Protein AF-A0A954KVS9-F1 (afdb_monomer)

Secondary structure (DSSP, 8-state):
----------------------------GGG---PPPHHHHHHH-SEEEEEEEEEEE---TT---EEEEEEEEEEEESSS---TT-EEEESS-----TT-EEEEEE--TT-TT--EEEEEPPHHHHHHHHHSPPTTS-HHHHHHHHGGGTT-SSHHHHHHHHHHHHHS-HHHHHHTGGG--HHHHHHHHH-TTS-GGGHHHHHHHHHHH--HHHHHHHHHHHTS--SS--TTHHHHHHHHHHHHHHHHHHHHHHHHHH-TT--

Structure (mmCIF, N/CA/C/O backbone):
data_AF-A0A954KVS9-F1
#
_entry.id   AF-A0A954KVS9-F1
#
loop_
_atom_site.group_PDB
_atom_site.id
_atom_site.type_symbol
_atom_site.label_atom_id
_atom_site.label_alt_id
_atom_site.label_comp_id
_atom_site.label_asym_id
_atom_site.label_entity_id
_atom_site.label_seq_id
_atom_site.pdbx_PDB_ins_code
_atom_site.Cartn_x
_atom_site.Cartn_y
_atom_site.Cartn_z
_atom_site.occupancy
_atom_site.B_iso_or_equiv
_atom_site.auth_seq_id
_atom_site.auth_comp_id
_atom_site.auth_asym_id
_atom_site.auth_atom_id
_atom_site.pdbx_PDB_model_num
ATOM 1 N N . MET A 1 1 ? 77.951 -43.400 40.568 1.00 37.03 1 MET A N 1
ATOM 2 C CA . MET A 1 1 ? 78.405 -43.224 39.176 1.00 37.03 1 MET A CA 1
ATOM 3 C C . MET A 1 1 ? 77.712 -41.992 38.658 1.00 37.03 1 MET A C 1
ATOM 5 O O . MET A 1 1 ? 76.489 -41.940 38.678 1.00 37.03 1 MET A O 1
ATOM 9 N N . ASP A 1 2 ? 78.524 -40.980 38.405 1.00 38.53 2 ASP A N 1
ATOM 10 C CA . ASP A 1 2 ? 78.161 -39.576 38.330 1.00 38.53 2 ASP A CA 1
ATOM 11 C C . ASP A 1 2 ? 77.320 -39.180 37.111 1.00 38.53 2 ASP A C 1
ATOM 13 O O . ASP A 1 2 ? 77.322 -39.842 36.076 1.00 38.53 2 ASP A O 1
ATOM 17 N N . TRP A 1 3 ? 76.791 -37.960 37.247 1.00 35.31 3 TRP A N 1
ATOM 18 C CA . TRP A 1 3 ? 76.911 -36.886 36.256 1.00 35.31 3 TRP A CA 1
ATOM 19 C C . TRP A 1 3 ? 75.754 -36.681 35.252 1.00 35.31 3 TRP A C 1
ATOM 21 O O . TRP A 1 3 ? 75.541 -37.424 34.302 1.00 35.31 3 TRP A O 1
ATOM 31 N N . PHE A 1 4 ? 75.024 -35.588 35.521 1.00 47.88 4 PHE A N 1
ATOM 32 C CA . PHE A 1 4 ? 74.504 -34.558 34.612 1.00 47.88 4 PHE A CA 1
ATOM 33 C C . PHE A 1 4 ? 74.105 -34.951 33.182 1.00 47.88 4 PHE A C 1
ATOM 35 O O . PHE A 1 4 ? 74.948 -35.283 32.359 1.00 47.88 4 PHE A O 1
ATOM 42 N N . THR A 1 5 ? 72.862 -34.626 32.802 1.00 42.38 5 THR A N 1
ATOM 43 C CA . THR A 1 5 ? 72.608 -33.533 31.838 1.00 42.38 5 THR A CA 1
ATOM 44 C C . THR A 1 5 ? 71.108 -33.214 31.666 1.00 42.38 5 THR A C 1
ATOM 46 O O . THR A 1 5 ? 70.322 -34.040 31.229 1.00 42.38 5 THR A O 1
ATOM 49 N N . LYS A 1 6 ? 70.776 -31.945 31.953 1.00 40.44 6 LYS A N 1
ATOM 50 C CA . LYS A 1 6 ? 69.894 -31.043 31.180 1.00 40.44 6 LYS A CA 1
ATOM 51 C C . LYS A 1 6 ? 68.380 -31.339 31.076 1.00 40.44 6 LYS A C 1
ATOM 53 O O . LYS A 1 6 ? 67.920 -32.052 30.197 1.00 40.44 6 LYS A O 1
ATOM 58 N N . LEU A 1 7 ? 67.604 -30.588 31.867 1.00 45.84 7 LEU A N 1
ATOM 59 C CA . LEU A 1 7 ? 66.426 -29.839 31.374 1.00 45.84 7 LEU A CA 1
ATOM 60 C C . LEU A 1 7 ? 66.908 -28.742 30.379 1.00 45.84 7 LEU A C 1
ATOM 62 O O . LEU A 1 7 ? 68.081 -28.371 30.508 1.00 45.84 7 LEU A O 1
ATOM 66 N N . PRO A 1 8 ? 66.093 -28.144 29.470 1.00 50.03 8 PRO A N 1
ATOM 67 C CA . PRO A 1 8 ? 64.685 -27.779 29.707 1.00 50.03 8 PRO A CA 1
ATOM 68 C C . PRO A 1 8 ? 63.740 -27.749 28.465 1.00 50.03 8 PRO A C 1
ATOM 70 O O . PRO A 1 8 ? 64.152 -27.939 27.330 1.00 50.03 8 PRO A O 1
ATOM 73 N N . PHE A 1 9 ? 62.476 -27.389 28.726 1.00 43.16 9 PHE A N 1
ATOM 74 C CA . PHE A 1 9 ? 61.614 -26.541 27.880 1.00 43.16 9 PHE A CA 1
ATOM 75 C C . PHE A 1 9 ? 61.228 -27.020 26.466 1.00 43.16 9 PHE A C 1
ATOM 77 O O . PHE A 1 9 ? 61.945 -26.774 25.503 1.00 43.16 9 PHE A O 1
ATOM 84 N N . ALA A 1 10 ? 60.001 -27.529 26.316 1.00 36.12 10 ALA A N 1
ATOM 85 C CA . ALA A 1 10 ? 59.146 -27.238 25.159 1.00 36.12 10 ALA A CA 1
ATOM 86 C C . ALA A 1 10 ? 57.713 -27.738 25.404 1.00 36.12 10 ALA A C 1
ATOM 88 O O . ALA A 1 10 ? 57.544 -28.901 25.743 1.00 36.12 10 ALA A O 1
ATOM 89 N N . LEU A 1 11 ? 56.736 -26.842 25.186 1.00 41.28 11 LEU A N 1
ATOM 90 C CA . LEU A 1 11 ? 55.411 -27.077 24.580 1.00 41.28 11 LEU A CA 1
ATOM 91 C C . LEU A 1 11 ? 54.560 -28.245 25.138 1.00 41.28 11 LEU A C 1
ATOM 93 O O . LEU A 1 11 ? 54.941 -29.400 25.087 1.00 41.28 11 LEU A O 1
ATOM 97 N N . VAL A 1 12 ? 53.326 -28.050 25.604 1.00 45.41 12 VAL A N 1
ATOM 98 C CA . VAL A 1 12 ? 52.189 -27.530 24.831 1.00 45.41 12 VAL A CA 1
ATOM 99 C C . VAL A 1 12 ? 51.121 -27.028 25.815 1.00 45.41 12 VAL A C 1
ATOM 101 O O . VAL A 1 12 ? 50.526 -27.811 26.553 1.00 45.41 12 VAL A O 1
ATOM 104 N N . CYS A 1 13 ? 50.840 -25.723 25.797 1.00 37.75 13 CYS A N 1
ATOM 105 C CA . CYS A 1 13 ? 49.576 -25.176 26.286 1.00 37.75 13 CYS A CA 1
ATOM 106 C C . CYS A 1 13 ? 48.479 -25.558 25.284 1.00 37.75 13 CYS A C 1
ATOM 108 O O . CYS A 1 13 ? 48.366 -24.941 24.226 1.00 37.75 13 CYS A O 1
ATOM 110 N N . GLY A 1 14 ? 47.689 -26.584 25.599 1.00 41.62 14 GLY A N 1
ATOM 111 C CA . GLY A 1 14 ? 46.464 -26.908 24.8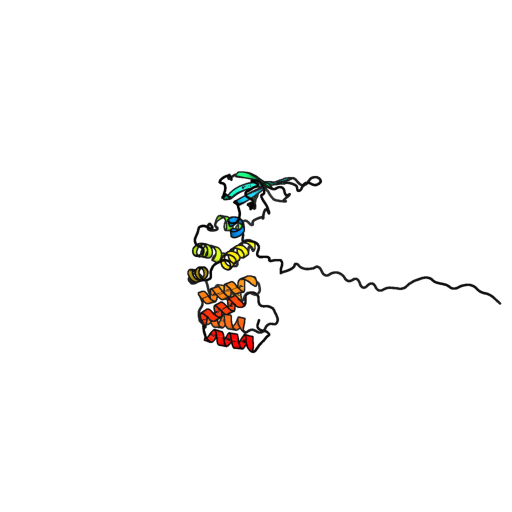70 1.00 41.62 14 GLY A CA 1
ATOM 112 C C . GLY A 1 14 ? 45.373 -25.898 25.215 1.00 41.62 14 GLY A C 1
ATOM 113 O O . GLY A 1 14 ? 44.576 -26.129 26.119 1.00 41.62 14 GLY A O 1
ATOM 114 N N . VAL A 1 15 ? 45.374 -24.755 24.529 1.00 47.03 15 VAL A N 1
ATOM 115 C CA . VAL A 1 15 ? 44.283 -23.777 24.582 1.00 47.03 15 VAL A CA 1
ATOM 116 C C . VAL A 1 15 ? 43.089 -24.365 23.828 1.00 47.03 15 VAL A C 1
ATOM 118 O O . VAL A 1 15 ? 43.111 -24.489 22.605 1.00 47.03 15 VAL A O 1
ATOM 121 N N . LEU A 1 16 ? 42.051 -24.734 24.580 1.00 43.75 16 LEU A N 1
ATOM 122 C CA . LEU A 1 16 ? 40.692 -24.960 24.093 1.00 43.75 16 LEU A CA 1
ATOM 123 C C . LEU A 1 16 ? 40.149 -23.639 23.522 1.00 43.75 16 LEU A C 1
ATOM 125 O O . LEU A 1 16 ? 39.575 -22.821 24.237 1.00 43.75 16 LEU A O 1
ATOM 129 N N . LEU A 1 17 ? 40.359 -23.421 22.225 1.00 42.16 17 LEU A N 1
ATOM 130 C CA . LEU A 1 17 ? 39.630 -22.428 21.441 1.00 42.16 17 LEU A CA 1
ATOM 131 C C . LEU A 1 17 ? 38.243 -23.000 21.143 1.00 42.16 17 LEU A C 1
ATOM 133 O O . LEU A 1 17 ? 38.054 -23.743 20.183 1.00 42.16 17 LEU A O 1
ATOM 137 N N . ALA A 1 18 ? 37.285 -22.681 22.013 1.00 46.56 18 ALA A N 1
ATOM 138 C CA . ALA A 1 18 ? 35.871 -22.822 21.716 1.00 46.56 18 ALA A CA 1
ATOM 139 C C . ALA A 1 18 ? 35.541 -21.910 20.526 1.00 46.56 18 ALA A C 1
ATOM 141 O O . ALA A 1 18 ? 35.616 -20.684 20.613 1.00 46.56 18 ALA A O 1
ATOM 142 N N . SER A 1 19 ? 35.238 -22.533 19.395 1.00 42.12 19 SER A N 1
ATOM 143 C CA . SER A 1 19 ? 34.741 -21.910 18.179 1.00 42.12 19 SER A CA 1
ATOM 144 C C . SER A 1 19 ? 33.380 -21.266 18.450 1.00 42.12 19 SER A C 1
ATOM 146 O O . SER A 1 19 ? 32.354 -21.939 18.474 1.00 42.12 19 SER A O 1
ATOM 148 N N . LEU A 1 20 ? 33.379 -19.947 18.642 1.00 42.59 20 LEU A N 1
ATOM 149 C CA . LEU A 1 20 ? 32.197 -19.108 18.468 1.00 42.59 20 LEU A CA 1
ATOM 150 C C . LEU A 1 20 ? 31.872 -19.091 16.973 1.00 42.59 20 LEU A C 1
ATOM 152 O O . LEU A 1 20 ? 32.505 -18.380 16.194 1.00 42.59 20 LEU A O 1
ATOM 156 N N . VAL A 1 21 ? 30.934 -19.943 16.570 1.00 49.66 21 VAL A N 1
ATOM 157 C CA . VAL A 1 21 ? 30.279 -19.857 15.267 1.00 49.66 21 VAL A CA 1
ATOM 158 C C . VAL A 1 21 ? 29.367 -18.631 15.332 1.00 49.66 21 VAL A C 1
ATOM 160 O O . VAL A 1 21 ? 28.494 -18.606 16.199 1.00 49.66 21 VAL A O 1
ATOM 163 N N . PRO A 1 22 ? 29.557 -17.595 14.499 1.00 48.19 22 PRO A N 1
ATOM 164 C CA . PRO A 1 22 ? 28.561 -16.545 14.391 1.00 48.19 22 PRO A CA 1
ATOM 165 C C . PRO A 1 22 ? 27.312 -17.155 13.750 1.00 48.19 22 PRO A C 1
ATOM 167 O O . PRO A 1 22 ? 27.345 -17.599 12.601 1.00 48.19 22 PRO A O 1
ATOM 170 N N . GLU A 1 23 ? 26.235 -17.220 14.529 1.00 50.41 23 GLU A N 1
ATOM 171 C CA . GLU A 1 23 ? 24.884 -17.420 14.018 1.00 50.41 23 GLU A CA 1
ATOM 172 C C . GLU A 1 23 ? 24.623 -16.388 12.923 1.00 50.41 23 GLU A C 1
ATOM 174 O O . GLU A 1 23 ? 24.946 -15.203 13.052 1.00 50.41 23 GLU A O 1
ATOM 179 N N . SER A 1 24 ? 24.110 -16.881 11.803 1.00 48.31 24 SER A N 1
ATOM 180 C CA . SER A 1 24 ? 23.654 -16.072 10.689 1.00 48.31 24 SER A CA 1
ATOM 181 C C . SER A 1 24 ? 22.684 -15.021 11.220 1.00 48.31 24 SER A C 1
ATOM 183 O O . SER A 1 24 ? 21.669 -15.358 11.820 1.00 48.31 24 SER A O 1
ATOM 185 N N . ALA A 1 25 ? 23.023 -13.749 11.025 1.00 45.88 25 ALA A N 1
ATOM 186 C CA . ALA A 1 25 ? 22.085 -12.659 11.205 1.00 45.88 25 ALA A CA 1
ATOM 187 C C . ALA A 1 25 ? 20.995 -12.812 10.136 1.00 45.88 25 ALA A C 1
ATOM 189 O O . ALA A 1 25 ? 21.170 -12.377 8.996 1.00 45.88 25 ALA A O 1
ATOM 190 N N . ASP A 1 26 ? 19.906 -13.485 10.502 1.00 48.50 26 ASP A N 1
ATOM 191 C CA . ASP A 1 26 ? 18.631 -13.341 9.819 1.00 48.50 26 ASP A CA 1
ATOM 192 C C . ASP A 1 26 ? 18.249 -11.854 9.825 1.00 48.50 26 ASP A C 1
ATOM 194 O O . ASP A 1 26 ? 18.518 -11.115 10.777 1.00 48.50 26 ASP A O 1
ATOM 198 N N . GLY A 1 27 ? 17.743 -11.404 8.679 1.00 47.94 27 GLY A N 1
ATOM 199 C CA . GLY A 1 27 ? 17.636 -10.003 8.295 1.00 47.94 27 GLY A CA 1
ATOM 200 C C . GLY A 1 27 ? 16.991 -9.102 9.346 1.00 47.94 27 GLY A C 1
ATOM 201 O O . GLY A 1 27 ? 16.050 -9.466 10.040 1.00 47.94 27 GLY A O 1
ATOM 202 N N . CYS A 1 28 ? 17.498 -7.875 9.419 1.00 48.56 28 CYS A N 1
ATOM 203 C CA . CYS A 1 28 ? 16.927 -6.804 10.219 1.00 48.56 28 CYS A CA 1
ATOM 204 C C . CYS A 1 28 ? 15.463 -6.556 9.800 1.00 48.56 28 CYS A C 1
ATOM 206 O O . CYS A 1 28 ? 15.214 -5.919 8.776 1.00 48.56 28 CYS A O 1
ATOM 208 N N . GLU A 1 29 ? 14.498 -7.004 10.608 1.00 51.16 29 GLU A N 1
ATOM 209 C CA . GLU A 1 29 ? 13.058 -6.716 10.444 1.00 51.16 29 GLU A CA 1
ATOM 210 C C . GLU A 1 29 ? 12.745 -5.205 10.483 1.00 51.16 29 GLU A C 1
ATOM 212 O O . GLU A 1 29 ? 11.677 -4.764 10.067 1.00 51.16 29 GLU A O 1
ATOM 217 N N . PHE A 1 30 ? 13.705 -4.380 10.915 1.00 44.56 30 PHE A N 1
ATOM 218 C CA . PHE A 1 30 ? 13.617 -2.919 10.929 1.00 44.56 30 PHE A CA 1
ATOM 219 C C . PHE A 1 30 ? 14.095 -2.229 9.641 1.00 44.56 30 PHE A C 1
ATOM 221 O O . PHE A 1 30 ? 13.997 -1.007 9.536 1.00 44.56 30 PHE A O 1
ATOM 228 N N . CYS A 1 31 ? 14.578 -2.970 8.637 1.00 46.28 31 CYS A N 1
ATOM 229 C CA . CYS A 1 31 ? 14.893 -2.407 7.317 1.00 46.28 31 CYS A CA 1
ATOM 230 C C . CYS A 1 31 ? 13.654 -2.178 6.431 1.00 46.28 31 CYS A C 1
ATOM 232 O O . CYS A 1 31 ? 13.799 -1.813 5.267 1.00 46.28 31 CYS A O 1
ATOM 234 N N . LEU A 1 32 ? 12.445 -2.287 6.987 1.00 46.78 32 LEU A N 1
ATOM 235 C CA . LEU A 1 32 ? 11.213 -1.736 6.420 1.00 46.78 32 LEU A CA 1
ATOM 236 C C . LEU A 1 32 ? 11.157 -0.212 6.637 1.00 46.78 32 LEU A C 1
ATOM 238 O O . LEU A 1 32 ? 10.191 0.326 7.179 1.00 46.78 32 LEU A O 1
ATOM 242 N N . VAL A 1 33 ? 12.202 0.513 6.214 1.00 41.31 33 VAL A N 1
ATOM 243 C CA . VAL A 1 33 ? 12.033 1.941 5.904 1.00 41.31 33 VAL A CA 1
ATOM 244 C C . VAL A 1 33 ? 10.828 2.005 4.969 1.00 41.31 33 VAL A C 1
ATOM 246 O O . VAL A 1 33 ? 10.821 1.204 4.031 1.00 41.31 33 VAL A O 1
ATOM 249 N N . PRO A 1 34 ? 9.822 2.878 5.194 1.00 43.66 34 PRO A N 1
ATOM 250 C CA . PRO A 1 34 ? 8.682 2.979 4.297 1.00 43.66 34 PRO A CA 1
ATOM 251 C C . PRO A 1 34 ? 9.213 3.247 2.894 1.00 43.66 34 PRO A C 1
ATOM 253 O O . PRO A 1 34 ? 9.608 4.365 2.561 1.00 43.66 34 PRO A O 1
ATOM 256 N N . THR A 1 35 ? 9.318 2.188 2.100 1.00 54.16 35 THR A N 1
ATOM 257 C CA . THR A 1 35 ? 9.691 2.299 0.706 1.00 54.16 35 THR A CA 1
ATOM 258 C C . THR A 1 35 ? 8.476 2.939 0.067 1.00 54.16 35 THR A C 1
ATOM 260 O O . THR A 1 35 ? 7.337 2.623 0.424 1.00 54.16 35 THR A O 1
ATOM 263 N N . LEU A 1 36 ? 8.703 3.932 -0.786 1.00 57.91 36 LEU A N 1
ATOM 264 C CA . LEU A 1 36 ? 7.605 4.591 -1.475 1.00 57.91 36 LEU A CA 1
ATOM 265 C C . LEU A 1 36 ? 6.755 3.506 -2.153 1.00 57.91 36 LEU A C 1
ATOM 267 O O . LEU A 1 36 ? 7.298 2.582 -2.760 1.00 57.91 36 LEU A O 1
ATOM 271 N N . THR A 1 37 ? 5.434 3.593 -2.022 1.00 68.00 37 THR A N 1
ATOM 272 C CA . THR A 1 37 ? 4.523 2.693 -2.739 1.00 68.00 37 THR A CA 1
ATOM 273 C C . THR A 1 37 ? 4.774 2.829 -4.245 1.00 68.00 37 THR A C 1
ATOM 275 O O . THR A 1 37 ? 5.272 3.871 -4.674 1.00 68.00 37 THR A O 1
ATOM 278 N N . PHE A 1 38 ? 4.453 1.832 -5.073 1.00 70.19 38 PHE A N 1
ATOM 279 C CA . PHE A 1 38 ? 4.548 1.981 -6.532 1.00 70.19 38 PHE A CA 1
ATOM 280 C C . PHE A 1 38 ? 3.878 3.258 -7.012 1.00 70.19 38 PHE A C 1
ATOM 282 O O . PHE A 1 38 ? 4.451 4.010 -7.795 1.00 70.19 38 PHE A O 1
ATOM 289 N N . THR A 1 39 ? 2.682 3.533 -6.503 1.00 68.44 39 THR A N 1
ATOM 290 C CA . THR A 1 39 ? 1.950 4.730 -6.884 1.00 68.44 39 THR A CA 1
ATOM 291 C C . THR A 1 39 ? 2.665 6.003 -6.431 1.00 68.44 39 THR A C 1
ATOM 293 O O . THR A 1 39 ? 2.649 6.999 -7.151 1.00 68.44 39 THR A O 1
ATOM 296 N N . GLU A 1 40 ? 3.334 5.993 -5.278 1.00 70.62 40 GLU A N 1
ATOM 297 C CA . GLU A 1 40 ? 4.120 7.132 -4.811 1.00 70.62 40 GLU A CA 1
ATOM 298 C C . GLU A 1 40 ? 5.411 7.308 -5.615 1.00 70.62 40 GLU A C 1
ATOM 300 O O . GLU A 1 40 ? 5.709 8.433 -6.003 1.00 70.62 40 GLU A O 1
ATOM 305 N N . GLN A 1 41 ? 6.135 6.228 -5.920 1.00 73.38 41 GLN A N 1
ATOM 306 C CA . GLN A 1 41 ? 7.322 6.293 -6.773 1.00 73.38 41 GLN A CA 1
ATOM 307 C C . GLN A 1 41 ? 6.943 6.845 -8.152 1.00 73.38 41 GLN A C 1
ATOM 309 O O . GLN A 1 41 ? 7.516 7.828 -8.610 1.00 73.38 41 GLN A O 1
ATOM 314 N N . VAL A 1 42 ? 5.881 6.308 -8.761 1.00 73.44 42 VAL A N 1
ATOM 315 C CA . VAL A 1 42 ? 5.331 6.810 -10.027 1.00 73.44 42 VAL A CA 1
ATOM 316 C C . VAL A 1 42 ? 4.929 8.284 -9.900 1.00 73.44 42 VAL A C 1
ATOM 318 O O . VAL A 1 42 ? 5.284 9.089 -10.754 1.00 73.44 42 VAL A O 1
ATOM 321 N N . LYS A 1 43 ? 4.243 8.687 -8.826 1.00 72.94 43 LYS A N 1
ATOM 322 C CA . LYS A 1 43 ? 3.783 10.072 -8.623 1.00 72.94 43 LYS A CA 1
ATOM 323 C C . LYS A 1 43 ? 4.918 11.076 -8.404 1.00 72.94 43 LYS A C 1
ATOM 325 O O . LYS A 1 43 ? 4.785 12.222 -8.831 1.00 72.94 43 LYS A O 1
ATOM 330 N N . GLN A 1 44 ? 5.963 10.697 -7.674 1.00 75.06 44 GLN A N 1
ATOM 331 C CA . GLN A 1 44 ? 7.109 11.568 -7.397 1.00 75.06 44 GLN A CA 1
ATOM 332 C C . GLN A 1 44 ? 8.070 11.652 -8.585 1.00 75.06 44 GLN A C 1
ATOM 334 O O . GLN A 1 44 ? 8.787 12.647 -8.714 1.00 75.06 44 GLN A O 1
ATOM 339 N N . SER A 1 45 ? 8.045 10.645 -9.457 1.00 77.12 45 SER A N 1
ATOM 340 C CA . SER A 1 45 ? 8.889 10.590 -10.640 1.00 77.12 45 SER A CA 1
ATOM 341 C C . SER A 1 45 ? 8.565 11.682 -11.657 1.00 77.12 45 SER A C 1
ATOM 343 O O . SER A 1 45 ? 7.447 12.198 -11.756 1.00 77.12 45 SER A O 1
ATOM 345 N N . LYS A 1 46 ? 9.571 12.028 -12.459 1.00 79.00 46 LYS A N 1
ATOM 346 C CA . LYS A 1 46 ? 9.393 12.839 -13.669 1.00 79.00 46 LYS A CA 1
ATOM 347 C C . LYS A 1 46 ? 8.980 11.985 -14.855 1.00 79.00 46 LYS A C 1
ATOM 349 O O . LYS A 1 46 ? 8.242 12.458 -15.719 1.00 79.00 46 LYS A O 1
ATOM 354 N N . ALA A 1 47 ? 9.433 10.740 -14.858 1.00 83.62 47 ALA A N 1
ATOM 355 C CA . ALA A 1 47 ? 9.069 9.738 -15.830 1.00 83.62 47 ALA A CA 1
ATOM 356 C C . ALA A 1 47 ? 8.938 8.375 -15.147 1.00 83.62 47 ALA A C 1
ATOM 358 O O . ALA A 1 47 ? 9.801 7.976 -14.367 1.00 83.62 47 ALA A O 1
ATOM 359 N N . ALA A 1 48 ? 7.880 7.645 -15.485 1.00 87.44 48 ALA A N 1
ATOM 360 C CA . ALA A 1 48 ? 7.701 6.259 -15.077 1.00 87.44 48 ALA A CA 1
ATOM 361 C C . ALA A 1 48 ? 7.059 5.469 -16.212 1.00 87.44 48 ALA A C 1
ATOM 363 O O . ALA A 1 48 ? 6.081 5.917 -16.819 1.00 87.44 48 ALA A O 1
ATOM 364 N N . VAL A 1 49 ? 7.595 4.283 -16.487 1.00 88.94 49 VAL A N 1
ATOM 365 C CA . VAL A 1 49 ? 7.125 3.416 -17.570 1.00 88.94 49 VAL A CA 1
ATOM 366 C C . VAL A 1 49 ? 7.070 1.963 -17.126 1.00 88.94 49 VAL A C 1
ATOM 368 O O . VAL A 1 49 ? 7.871 1.510 -16.308 1.00 88.94 49 VAL A O 1
ATOM 371 N N . ILE A 1 50 ? 6.151 1.212 -17.726 1.00 90.88 50 ILE A N 1
ATOM 372 C CA . ILE A 1 50 ? 6.241 -0.244 -17.772 1.00 90.88 50 ILE A CA 1
ATOM 373 C C . ILE A 1 50 ? 6.979 -0.592 -19.059 1.00 90.88 50 ILE A C 1
ATOM 375 O O . ILE A 1 50 ? 6.534 -0.247 -20.159 1.00 90.88 50 ILE A O 1
ATOM 379 N N . ALA A 1 51 ? 8.110 -1.272 -18.922 1.00 92.75 51 ALA A N 1
ATOM 380 C CA . ALA A 1 51 ? 8.949 -1.663 -20.040 1.00 92.75 51 ALA A CA 1
ATOM 381 C C . ALA A 1 51 ? 9.245 -3.163 -20.011 1.00 92.75 51 ALA A C 1
ATOM 383 O O . ALA A 1 51 ? 9.253 -3.802 -18.962 1.00 92.75 51 ALA A O 1
ATOM 384 N N . GLU A 1 52 ? 9.488 -3.734 -21.181 1.00 95.00 52 GLU A N 1
ATOM 385 C CA . GLU A 1 52 ? 9.851 -5.138 -21.324 1.00 95.00 52 GLU A CA 1
ATOM 386 C C . GLU A 1 52 ? 11.355 -5.293 -21.506 1.00 95.00 52 GLU A C 1
ATOM 388 O O . GLU A 1 52 ? 11.967 -4.607 -22.326 1.00 95.00 52 GLU A O 1
ATOM 393 N N . TRP A 1 53 ? 11.953 -6.228 -20.770 1.00 96.00 53 TRP A N 1
ATOM 394 C CA . TRP A 1 53 ? 13.366 -6.565 -20.917 1.00 96.00 53 TRP A CA 1
ATOM 395 C C . TRP A 1 53 ? 13.648 -7.083 -22.335 1.00 96.00 53 TRP A C 1
ATOM 397 O O . TRP A 1 53 ? 12.945 -7.971 -22.834 1.00 96.00 53 TRP A O 1
ATOM 407 N N . LYS A 1 54 ? 14.689 -6.555 -22.988 1.00 96.00 54 LYS A N 1
ATOM 408 C CA . LYS A 1 54 ? 15.057 -6.890 -24.374 1.00 96.00 54 LYS A CA 1
ATOM 409 C C . LYS A 1 54 ? 16.376 -7.652 -24.458 1.00 96.00 54 LYS A C 1
ATOM 411 O O . LYS A 1 54 ? 16.413 -8.726 -25.064 1.00 96.00 54 LYS A O 1
ATOM 416 N N . SER A 1 55 ? 17.436 -7.095 -23.879 1.00 95.69 55 SER A N 1
ATOM 417 C CA . SER A 1 55 ? 18.788 -7.666 -23.867 1.00 95.69 55 SER A CA 1
ATOM 418 C C . SER A 1 55 ? 19.640 -7.019 -22.780 1.00 95.69 55 SER A C 1
ATOM 420 O O . SER A 1 55 ? 19.359 -5.899 -22.370 1.00 95.69 55 SER A O 1
ATOM 422 N N . ALA A 1 56 ? 20.711 -7.688 -22.353 1.00 94.19 56 ALA A N 1
ATOM 423 C CA . ALA A 1 56 ? 21.702 -7.107 -21.453 1.00 94.19 56 ALA A CA 1
ATOM 424 C C . ALA A 1 56 ? 23.125 -7.450 -21.905 1.00 94.19 56 ALA A C 1
ATOM 426 O O . ALA A 1 56 ? 23.387 -8.562 -22.372 1.00 94.19 56 ALA A O 1
ATOM 427 N N . THR A 1 57 ? 24.031 -6.495 -21.731 1.00 94.06 57 THR A N 1
ATOM 428 C CA . THR A 1 57 ? 25.467 -6.618 -21.979 1.00 94.06 57 THR A CA 1
ATOM 429 C C . THR A 1 57 ? 26.179 -6.698 -20.627 1.00 94.06 57 THR A C 1
ATOM 431 O O . THR A 1 57 ? 26.070 -5.754 -19.839 1.00 94.06 57 THR A O 1
ATOM 434 N N . PRO A 1 58 ? 26.882 -7.806 -20.324 1.00 91.69 58 PRO A N 1
ATOM 435 C CA . PRO A 1 58 ? 27.632 -7.946 -19.080 1.00 91.69 58 PRO A CA 1
ATOM 436 C C . PRO A 1 58 ? 28.708 -6.860 -18.923 1.00 91.69 58 PRO A C 1
ATOM 438 O O . PRO A 1 58 ? 29.238 -6.391 -19.933 1.00 91.69 58 PRO A O 1
ATOM 441 N N . PRO A 1 59 ? 29.071 -6.492 -17.684 1.00 91.50 59 PRO A N 1
ATOM 442 C CA . PRO A 1 59 ? 30.174 -5.572 -17.432 1.00 91.50 59 PRO A CA 1
ATOM 443 C C . PRO A 1 59 ? 31.503 -6.115 -17.975 1.00 91.50 59 PRO A C 1
ATOM 445 O O . PRO A 1 59 ? 31.784 -7.314 -17.881 1.00 91.50 59 PRO A O 1
ATOM 448 N N . VAL A 1 60 ? 32.343 -5.225 -18.510 1.00 88.81 60 VAL A N 1
ATOM 449 C CA . VAL A 1 60 ? 33.715 -5.532 -18.934 1.00 88.81 60 VAL A CA 1
ATOM 450 C C . VAL A 1 60 ? 34.680 -4.611 -18.186 1.00 88.81 60 VAL A C 1
ATOM 452 O O . VAL A 1 60 ? 34.609 -3.393 -18.312 1.00 88.81 60 VAL A O 1
ATOM 455 N N . GLY A 1 61 ? 35.609 -5.186 -17.416 1.00 87.00 61 GLY A N 1
ATOM 456 C CA . GLY A 1 61 ? 36.543 -4.401 -16.600 1.00 87.00 61 GLY A CA 1
ATOM 457 C C . GLY A 1 61 ? 35.827 -3.652 -15.472 1.00 87.00 61 GLY A C 1
ATOM 458 O O . GLY A 1 61 ? 35.148 -4.287 -14.670 1.00 87.00 61 GLY A O 1
ATOM 459 N N . ASP A 1 62 ? 35.982 -2.326 -15.434 1.00 83.12 62 ASP A N 1
ATOM 460 C CA . ASP A 1 62 ? 35.411 -1.442 -14.403 1.00 83.12 62 ASP A CA 1
ATOM 461 C C . ASP A 1 62 ? 34.012 -0.886 -14.771 1.00 83.12 62 ASP A C 1
ATOM 463 O O . ASP A 1 62 ? 33.464 -0.051 -14.051 1.00 83.12 62 ASP A O 1
ATOM 467 N N . GLU A 1 63 ? 33.425 -1.305 -15.898 1.00 85.75 63 GLU A N 1
ATOM 468 C CA . GLU A 1 63 ? 32.073 -0.896 -16.309 1.00 85.75 63 GLU A CA 1
ATOM 469 C C . GLU A 1 63 ? 30.976 -1.634 -15.522 1.00 85.75 63 GLU A C 1
ATOM 471 O O . GLU A 1 63 ? 31.176 -2.748 -15.049 1.00 85.75 63 GLU A O 1
ATOM 476 N N . THR A 1 64 ? 29.777 -1.049 -15.425 1.00 83.25 64 THR A N 1
ATOM 477 C CA . THR A 1 64 ? 28.618 -1.636 -14.716 1.00 83.25 64 THR A CA 1
ATOM 478 C C . THR A 1 64 ? 27.756 -2.562 -15.587 1.00 83.25 64 THR A C 1
ATOM 480 O O . THR A 1 64 ? 26.860 -3.241 -15.080 1.00 83.25 64 THR A O 1
ATOM 483 N N . GLY A 1 65 ? 28.041 -2.629 -16.893 1.00 89.06 65 GLY A N 1
ATOM 484 C CA . GLY A 1 65 ? 27.202 -3.300 -17.885 1.00 89.06 65 GLY A CA 1
ATOM 485 C C . GLY A 1 65 ? 25.958 -2.484 -18.246 1.00 89.06 65 GLY A C 1
ATOM 486 O O . GLY A 1 65 ? 25.739 -1.388 -17.734 1.00 89.06 65 GLY A O 1
ATOM 487 N N . GLN A 1 66 ? 25.157 -2.998 -19.177 1.00 91.12 66 GLN A N 1
ATOM 488 C CA . GLN A 1 66 ? 23.982 -2.290 -19.693 1.00 91.12 66 GLN A CA 1
ATOM 489 C C . GLN A 1 66 ? 22.803 -3.233 -19.886 1.00 91.12 66 GLN A C 1
ATOM 491 O O . GLN A 1 66 ? 22.985 -4.395 -20.249 1.00 91.12 66 GLN A O 1
ATOM 496 N N . THR A 1 67 ? 21.593 -2.711 -19.717 1.00 93.31 67 THR A N 1
ATOM 497 C CA . THR A 1 67 ? 20.351 -3.424 -20.021 1.00 93.31 67 THR A CA 1
ATOM 498 C C . THR A 1 67 ? 19.458 -2.568 -20.902 1.00 93.31 67 THR A C 1
ATOM 500 O O . THR A 1 67 ? 19.218 -1.401 -20.606 1.00 93.31 67 THR A O 1
ATOM 503 N N . GLU A 1 68 ? 18.952 -3.160 -21.978 1.00 93.81 68 GLU A N 1
ATOM 504 C CA . GLU A 1 68 ? 17.965 -2.553 -22.860 1.00 93.81 68 GLU A CA 1
ATOM 505 C C . GLU A 1 68 ? 16.556 -3.029 -22.504 1.00 93.81 68 GLU A C 1
ATOM 507 O O . GLU A 1 68 ? 16.291 -4.229 -22.360 1.00 93.81 68 GLU A O 1
ATOM 512 N N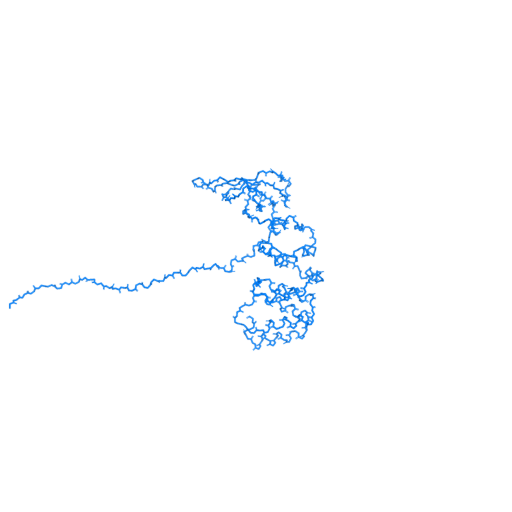 . PHE A 1 69 ? 15.637 -2.074 -22.462 1.00 94.38 69 PHE A N 1
ATOM 513 C CA . PHE A 1 69 ? 14.210 -2.277 -22.283 1.00 94.38 69 PHE A CA 1
ATOM 514 C C . PHE A 1 69 ? 13.438 -1.649 -23.443 1.00 94.38 69 PHE A C 1
ATOM 516 O O . PHE A 1 69 ? 13.934 -0.734 -24.093 1.00 94.38 69 PHE A O 1
ATOM 523 N N . VAL A 1 70 ? 12.220 -2.119 -23.702 1.00 95.00 70 VAL A N 1
ATOM 524 C CA . VAL A 1 70 ? 11.293 -1.505 -24.665 1.00 95.00 70 VAL A CA 1
ATOM 525 C C . VAL A 1 70 ? 10.074 -0.989 -23.920 1.00 95.00 70 VAL A C 1
ATOM 527 O O . VAL A 1 70 ? 9.396 -1.775 -23.256 1.00 95.00 70 VAL A O 1
ATOM 530 N N . VAL A 1 71 ? 9.782 0.305 -24.042 1.00 92.44 71 VAL A N 1
ATOM 531 C CA . VAL A 1 71 ? 8.609 0.932 -23.416 1.00 92.44 71 VAL A CA 1
ATOM 532 C C . VAL A 1 71 ? 7.341 0.285 -23.957 1.00 92.44 71 VAL A C 1
ATOM 534 O O . VAL A 1 71 ? 7.102 0.307 -25.161 1.00 92.44 71 VAL A O 1
ATOM 537 N N . GLN A 1 72 ? 6.519 -0.270 -23.070 1.00 92.50 72 GLN A N 1
ATOM 538 C CA . GLN A 1 72 ? 5.198 -0.795 -23.427 1.00 92.50 72 GLN A CA 1
ATOM 539 C C . GLN A 1 72 ? 4.081 0.155 -23.016 1.00 92.50 72 GLN A C 1
ATOM 541 O O . GLN A 1 72 ? 3.071 0.246 -23.702 1.00 92.50 72 GLN A O 1
ATOM 546 N N . GLN A 1 73 ? 4.254 0.854 -21.895 1.00 89.38 73 GLN A N 1
ATOM 547 C CA . GLN A 1 73 ? 3.258 1.780 -21.380 1.00 89.38 73 GLN A CA 1
ATOM 548 C C . GLN A 1 73 ? 3.934 2.923 -20.632 1.00 89.38 73 GLN A C 1
ATOM 550 O O . GLN A 1 73 ? 4.815 2.699 -19.799 1.00 89.38 73 GLN A O 1
ATOM 555 N N . ILE A 1 74 ? 3.470 4.142 -20.887 1.00 88.00 74 ILE A N 1
ATOM 556 C CA . ILE A 1 74 ? 3.894 5.341 -20.167 1.00 88.00 74 ILE A CA 1
ATOM 557 C C . ILE A 1 74 ? 2.913 5.595 -19.019 1.00 88.00 74 ILE A C 1
ATOM 559 O O . ILE A 1 74 ? 1.709 5.720 -19.239 1.00 88.00 74 ILE A O 1
ATOM 563 N N . LEU A 1 75 ? 3.426 5.647 -17.788 1.00 83.81 75 LEU A N 1
ATOM 564 C CA . LEU A 1 75 ? 2.640 5.933 -16.582 1.00 83.81 75 LEU A CA 1
ATOM 565 C C . LEU A 1 75 ? 2.701 7.420 -16.227 1.00 83.81 75 LEU A C 1
ATOM 567 O O . LEU A 1 75 ? 1.684 8.025 -15.891 1.00 83.81 75 LEU A O 1
ATOM 571 N N . VAL A 1 76 ? 3.898 8.003 -16.315 1.00 83.75 76 VAL A N 1
ATOM 572 C CA . VAL A 1 76 ? 4.168 9.426 -16.095 1.00 83.75 76 VAL A CA 1
ATOM 573 C C . VAL A 1 76 ? 5.171 9.898 -17.137 1.00 83.75 76 VAL A C 1
ATOM 575 O O . VAL A 1 76 ? 6.178 9.236 -17.373 1.00 83.75 76 VAL A O 1
ATOM 578 N N . ASP A 1 77 ? 4.886 11.052 -17.732 1.00 84.25 77 ASP A N 1
ATOM 579 C CA . ASP A 1 77 ? 5.774 11.766 -18.644 1.00 84.25 77 ASP A CA 1
ATOM 580 C C . ASP A 1 77 ? 5.589 13.269 -18.427 1.00 84.25 77 ASP A C 1
ATOM 582 O O . ASP A 1 77 ? 4.709 13.904 -19.012 1.00 84.25 77 ASP A O 1
ATOM 586 N N . ALA A 1 78 ? 6.360 13.829 -17.494 1.00 79.94 78 ALA A N 1
ATOM 587 C CA . ALA A 1 78 ? 6.241 15.237 -17.132 1.00 79.94 78 ALA A CA 1
ATOM 588 C C . ALA A 1 78 ? 6.690 16.181 -18.262 1.00 79.94 78 ALA A C 1
ATOM 590 O O . ALA A 1 78 ? 6.196 17.308 -18.332 1.00 79.94 78 ALA A O 1
ATOM 591 N N . ASP A 1 79 ? 7.601 15.724 -19.126 1.00 79.56 79 ASP A N 1
ATOM 592 C CA . ASP A 1 79 ? 8.230 16.537 -20.171 1.00 79.56 79 ASP A CA 1
ATOM 593 C C . ASP A 1 79 ? 7.631 16.282 -21.570 1.00 79.56 79 ASP A C 1
ATOM 595 O O . ASP A 1 79 ? 7.869 17.065 -22.492 1.00 79.56 79 ASP A O 1
ATOM 599 N N . GLY A 1 80 ? 6.811 15.236 -21.731 1.00 81.06 80 GLY A N 1
ATOM 600 C CA . GLY A 1 80 ? 6.145 14.884 -22.990 1.00 81.06 80 GLY A CA 1
ATOM 601 C C . GLY A 1 80 ? 7.094 14.286 -24.031 1.00 81.06 80 GLY A C 1
ATOM 602 O O . GLY A 1 80 ? 6.887 14.484 -25.231 1.00 81.06 80 GLY A O 1
ATOM 603 N N . LEU A 1 81 ? 8.178 13.652 -23.579 1.00 81.69 81 LEU A N 1
ATOM 604 C CA . LEU A 1 81 ? 9.280 13.193 -24.426 1.00 81.69 81 LEU A CA 1
ATOM 605 C C . LEU A 1 81 ? 9.286 11.679 -24.655 1.00 81.69 81 LEU A C 1
ATOM 607 O O . LEU A 1 81 ? 10.046 11.218 -25.503 1.00 81.69 81 LEU A O 1
ATOM 611 N N . LEU A 1 82 ? 8.482 10.913 -23.916 1.00 83.88 82 LEU A N 1
ATOM 612 C CA . LEU A 1 82 ? 8.509 9.455 -23.973 1.00 83.88 82 LEU A CA 1
ATOM 613 C C . LEU A 1 82 ? 7.629 8.928 -25.106 1.00 83.88 82 LEU A C 1
ATOM 615 O O . LEU A 1 82 ? 6.510 9.398 -25.322 1.00 83.88 82 LEU A O 1
ATOM 619 N N . LEU A 1 83 ? 8.112 7.896 -25.802 1.00 86.12 83 LEU A N 1
ATOM 620 C CA . LEU A 1 83 ? 7.352 7.205 -26.841 1.00 86.12 83 LEU A CA 1
ATOM 621 C C . LEU A 1 83 ? 7.174 5.721 -26.512 1.00 86.12 83 LEU A C 1
ATOM 623 O O . LEU A 1 83 ? 8.099 5.023 -26.097 1.00 86.12 83 LEU A O 1
ATOM 627 N N . GLU A 1 84 ? 5.969 5.204 -26.751 1.00 88.00 84 GLU A N 1
ATOM 628 C CA . GLU A 1 84 ? 5.735 3.760 -26.716 1.00 88.00 84 GLU A CA 1
ATOM 629 C C . GLU A 1 84 ? 6.565 3.056 -27.800 1.00 88.00 84 GLU A C 1
ATOM 631 O O . GLU A 1 84 ? 6.730 3.557 -28.914 1.00 88.00 84 GLU A O 1
ATOM 636 N N . ASN A 1 85 ? 7.048 1.854 -27.487 1.00 92.00 85 ASN A N 1
ATOM 637 C CA . ASN A 1 85 ? 7.971 1.046 -28.289 1.00 92.00 85 ASN A CA 1
ATOM 638 C C . ASN A 1 85 ? 9.385 1.630 -28.460 1.00 92.00 85 ASN A C 1
ATOM 640 O O . ASN A 1 85 ? 10.192 1.063 -29.203 1.00 92.00 85 ASN A O 1
ATOM 644 N N . GLU A 1 86 ? 9.718 2.720 -27.767 1.00 90.75 86 GLU A N 1
ATOM 645 C CA . GLU A 1 86 ? 11.088 3.221 -27.695 1.00 90.75 86 GLU A CA 1
ATOM 646 C C . GLU A 1 86 ? 11.981 2.281 -26.871 1.00 90.75 86 GLU A C 1
ATOM 648 O O . GLU A 1 86 ? 11.531 1.628 -25.925 1.00 90.75 86 GLU A O 1
ATOM 653 N N . SER A 1 87 ? 13.262 2.200 -27.241 1.00 90.25 87 SER A N 1
ATOM 654 C CA . SER A 1 87 ? 14.260 1.440 -26.491 1.00 90.25 87 SER A CA 1
ATOM 655 C C . SER A 1 87 ? 14.898 2.336 -25.430 1.00 90.25 87 SER A C 1
ATOM 657 O O . SER A 1 87 ? 15.480 3.362 -25.770 1.00 90.25 87 SER A O 1
ATOM 659 N N . LEU A 1 88 ? 14.846 1.922 -24.168 1.00 89.31 88 LEU A N 1
ATOM 660 C CA . LEU A 1 88 ? 15.511 2.588 -23.049 1.00 89.31 88 LEU A CA 1
ATOM 661 C C . LEU A 1 88 ? 16.729 1.779 -22.613 1.00 89.31 88 LEU A C 1
ATOM 663 O O . LEU A 1 88 ? 16.656 0.552 -22.533 1.00 89.31 88 LEU A O 1
ATOM 667 N N . THR A 1 89 ? 17.826 2.460 -22.292 1.00 89.31 89 THR A N 1
ATOM 668 C CA . THR A 1 89 ? 19.048 1.820 -21.790 1.00 89.31 89 THR A CA 1
ATOM 669 C C . THR A 1 89 ? 19.284 2.216 -20.340 1.00 89.31 89 THR A C 1
ATOM 671 O O . THR A 1 89 ? 19.341 3.401 -20.018 1.00 89.31 89 THR A O 1
ATOM 674 N N . VAL A 1 90 ? 19.454 1.216 -19.479 1.00 88.88 90 VAL A N 1
ATOM 675 C CA . VAL A 1 90 ? 19.873 1.367 -18.082 1.00 88.88 90 VAL A CA 1
ATOM 676 C C . VAL A 1 90 ? 21.346 0.970 -17.982 1.00 88.88 90 VAL A C 1
ATOM 678 O O . VAL A 1 90 ? 21.727 -0.099 -18.463 1.00 88.88 90 VAL A O 1
ATOM 681 N N . ASN A 1 91 ? 22.175 1.805 -17.347 1.00 87.81 91 ASN A N 1
ATOM 682 C CA . ASN A 1 91 ? 23.615 1.563 -17.149 1.00 87.81 91 ASN A CA 1
ATOM 683 C C . ASN A 1 91 ? 23.895 0.605 -15.976 1.00 87.81 91 ASN A C 1
ATOM 685 O O . ASN A 1 91 ? 24.702 0.885 -15.089 1.00 87.81 91 ASN A O 1
ATOM 689 N N . GLU A 1 92 ? 23.191 -0.519 -15.968 1.00 87.62 92 GLU A N 1
ATOM 690 C CA . GLU A 1 92 ? 23.329 -1.601 -15.006 1.00 87.62 92 GLU A CA 1
ATOM 691 C C . GLU A 1 92 ? 23.041 -2.920 -15.726 1.00 87.62 92 GLU A C 1
ATOM 693 O O . GLU A 1 92 ? 22.093 -3.021 -16.513 1.00 87.62 92 GLU A O 1
ATOM 698 N N . PHE A 1 93 ? 23.855 -3.944 -15.479 1.00 90.75 93 PHE A N 1
ATOM 699 C CA . PHE A 1 93 ? 23.561 -5.287 -15.962 1.00 90.75 93 PHE A CA 1
ATOM 700 C C . PHE A 1 93 ? 22.456 -5.944 -15.129 1.00 90.75 93 PHE A C 1
ATOM 702 O O . PHE A 1 93 ? 22.637 -6.238 -13.950 1.00 90.75 93 PHE A O 1
ATOM 709 N N . ILE A 1 94 ? 21.337 -6.261 -15.779 1.00 90.38 94 ILE A N 1
ATOM 710 C CA . ILE A 1 94 ? 20.181 -6.904 -15.162 1.00 90.38 94 ILE A CA 1
ATOM 711 C C . ILE A 1 94 ? 19.854 -8.156 -15.958 1.00 90.38 94 ILE A C 1
ATOM 713 O O . ILE A 1 94 ? 19.461 -8.107 -17.127 1.00 90.38 94 ILE A O 1
ATOM 717 N N . SER A 1 95 ? 20.003 -9.310 -15.313 1.00 90.69 95 SER A N 1
ATOM 718 C CA . SER A 1 95 ? 19.623 -10.586 -15.909 1.00 90.69 95 SER A CA 1
ATOM 719 C C . SER A 1 95 ? 18.104 -10.668 -16.066 1.00 90.69 95 SER A C 1
ATOM 721 O O . SER A 1 95 ? 17.363 -10.426 -15.111 1.00 90.69 95 SER A O 1
ATOM 723 N N . GLY A 1 96 ? 17.631 -11.069 -17.242 1.00 89.44 96 GLY A N 1
ATOM 724 C CA . GLY A 1 96 ? 16.207 -11.118 -17.540 1.00 89.44 96 GLY A CA 1
ATOM 725 C C . GLY A 1 96 ? 15.873 -12.076 -18.672 1.00 89.44 96 GLY A C 1
ATOM 726 O O . GLY A 1 96 ? 16.737 -12.706 -19.278 1.00 89.44 96 GLY A O 1
ATOM 727 N N . THR A 1 97 ? 14.578 -12.216 -18.929 1.00 92.69 97 THR A N 1
ATOM 728 C CA . THR A 1 97 ? 14.046 -12.956 -20.077 1.00 92.69 97 THR A CA 1
ATOM 729 C C . THR A 1 97 ? 13.364 -11.962 -20.998 1.00 92.69 97 THR A C 1
ATOM 731 O O . THR A 1 97 ? 12.710 -11.036 -20.522 1.00 92.69 97 THR A O 1
ATOM 734 N N . LYS A 1 98 ? 13.501 -12.152 -22.313 1.00 93.75 98 LYS A N 1
ATOM 735 C CA . LYS A 1 98 ? 12.852 -11.292 -23.306 1.00 93.75 98 LYS A CA 1
ATOM 736 C C . LYS A 1 98 ? 11.346 -11.195 -23.042 1.00 93.75 98 LYS A C 1
ATOM 738 O O . LYS A 1 98 ? 10.687 -12.228 -22.949 1.00 93.75 98 LYS A O 1
ATOM 743 N N . GLY A 1 99 ? 10.831 -9.972 -22.931 1.00 91.62 99 GLY A N 1
ATOM 744 C CA . GLY A 1 99 ? 9.418 -9.702 -22.644 1.00 91.62 99 GLY A CA 1
ATOM 745 C C . GLY A 1 99 ? 9.048 -9.697 -21.156 1.00 91.62 99 GLY A C 1
ATOM 746 O O . GLY A 1 99 ? 7.884 -9.505 -20.822 1.00 91.62 99 GLY A O 1
ATOM 747 N N . ALA A 1 100 ? 9.995 -9.921 -20.236 1.00 92.69 100 ALA A N 1
ATOM 748 C CA . ALA A 1 100 ? 9.708 -9.800 -18.807 1.00 92.69 100 ALA A CA 1
ATOM 749 C C . ALA A 1 100 ? 9.383 -8.333 -18.462 1.00 92.69 100 ALA A C 1
ATOM 751 O O . ALA A 1 100 ? 10.162 -7.461 -18.857 1.00 92.69 100 ALA A O 1
ATOM 752 N N . PRO A 1 101 ? 8.280 -8.048 -17.744 1.00 93.38 101 PRO A N 1
ATOM 753 C CA . PRO A 1 101 ? 7.880 -6.682 -17.434 1.00 93.38 101 PRO A CA 1
ATOM 754 C C . PRO A 1 101 ? 8.672 -6.118 -16.252 1.00 93.38 101 PRO A C 1
ATOM 756 O O . PRO A 1 101 ? 8.892 -6.796 -15.246 1.00 93.38 101 PRO A O 1
ATOM 759 N N . PHE A 1 102 ? 9.061 -4.856 -16.376 1.00 92.75 102 PHE A N 1
ATOM 760 C CA . PHE A 1 102 ? 9.741 -4.078 -15.352 1.00 92.75 102 PHE A CA 1
ATOM 761 C C . PHE A 1 102 ? 9.070 -2.715 -15.204 1.00 92.75 102 PHE A C 1
ATOM 763 O O . PHE A 1 102 ? 8.645 -2.113 -16.192 1.00 92.75 102 PHE A O 1
ATOM 770 N N . LEU A 1 103 ? 9.006 -2.227 -13.969 1.00 89.81 103 LEU A N 1
ATOM 771 C CA . LEU A 1 103 ? 8.754 -0.825 -13.677 1.00 89.81 103 LEU A CA 1
ATOM 772 C C . LEU A 1 103 ? 10.092 -0.088 -13.728 1.00 89.81 103 LEU A C 1
ATOM 774 O O . LEU A 1 103 ? 11.029 -0.460 -13.020 1.00 89.81 103 LEU A O 1
ATOM 778 N N . LEU A 1 104 ? 10.175 0.934 -14.577 1.00 89.38 104 LEU A N 1
ATOM 779 C CA . LEU A 1 104 ? 11.320 1.835 -14.653 1.00 89.38 104 LEU A CA 1
ATOM 780 C C . LEU A 1 104 ? 10.883 3.222 -14.209 1.00 89.38 104 LEU A C 1
ATOM 782 O O . LEU A 1 104 ? 9.848 3.723 -14.660 1.00 89.38 104 LEU A O 1
ATOM 786 N N . ILE A 1 105 ? 11.689 3.839 -13.353 1.00 86.38 105 ILE A N 1
ATOM 787 C CA . ILE A 1 105 ? 11.397 5.139 -12.759 1.00 86.38 105 ILE A CA 1
ATOM 788 C C . ILE A 1 105 ? 12.594 6.058 -12.976 1.00 86.38 105 ILE A C 1
ATOM 790 O O . ILE A 1 105 ? 13.748 5.629 -12.946 1.00 86.38 105 ILE A O 1
ATOM 794 N N . ASN A 1 106 ? 12.307 7.324 -13.253 1.00 82.75 106 ASN A N 1
ATOM 795 C CA . ASN A 1 106 ? 13.295 8.381 -13.341 1.00 82.75 106 ASN A CA 1
ATOM 796 C C . ASN A 1 106 ? 12.841 9.581 -12.496 1.00 82.75 106 ASN A C 1
ATOM 798 O O . ASN A 1 106 ? 11.856 10.266 -12.802 1.00 82.75 106 ASN A O 1
ATOM 802 N N . ASP A 1 107 ? 13.605 9.835 -11.435 1.00 71.56 107 ASP A N 1
ATOM 803 C CA . ASP A 1 107 ? 13.352 10.892 -10.454 1.00 71.56 107 ASP A CA 1
ATOM 804 C C . ASP A 1 107 ? 14.079 12.211 -10.780 1.00 71.56 107 ASP A C 1
ATOM 806 O O . ASP A 1 107 ? 13.831 13.235 -10.137 1.00 71.56 107 ASP A O 1
ATOM 810 N N . ASN A 1 108 ? 14.985 12.233 -11.768 1.00 64.50 108 ASN A N 1
ATOM 811 C CA . ASN A 1 108 ? 15.877 13.367 -12.014 1.00 64.50 108 ASN A CA 1
ATOM 812 C C . ASN A 1 108 ? 15.634 14.047 -13.371 1.00 64.50 108 ASN A C 1
ATOM 814 O O . ASN A 1 108 ? 16.070 13.589 -14.422 1.00 64.50 108 ASN A O 1
ATOM 818 N N . ALA A 1 109 ? 15.041 15.243 -13.318 1.00 47.62 109 ALA A N 1
ATOM 819 C CA . ALA A 1 109 ? 14.736 16.083 -14.482 1.00 47.62 109 ALA A CA 1
ATOM 820 C C . ALA A 1 109 ? 15.958 16.560 -15.298 1.00 47.62 109 ALA A C 1
ATOM 822 O O . ALA A 1 109 ? 15.781 17.130 -16.371 1.00 47.62 109 ALA A O 1
ATOM 823 N N . LYS A 1 110 ? 17.195 16.433 -14.792 1.00 44.41 110 LYS A N 1
ATOM 824 C CA . LYS A 1 110 ? 18.388 16.950 -15.495 1.00 44.41 110 LYS A CA 1
ATOM 825 C C . LYS A 1 110 ? 19.064 15.939 -16.413 1.00 44.41 110 LYS A C 1
ATOM 827 O O . LYS A 1 110 ? 19.835 16.354 -17.274 1.00 44.41 110 LYS A O 1
ATOM 832 N N . GLU A 1 111 ? 18.775 14.654 -16.254 1.00 54.12 111 GLU A N 1
ATOM 833 C CA . GLU A 1 111 ? 19.351 13.599 -17.080 1.00 54.12 111 GLU A CA 1
ATOM 834 C C . GLU A 1 111 ? 18.216 12.743 -17.638 1.00 54.12 111 GLU A C 1
ATOM 836 O O . GLU A 1 111 ? 17.679 11.864 -16.969 1.00 54.12 111 GLU A O 1
ATOM 841 N N . THR A 1 112 ? 17.876 12.980 -18.906 1.00 51.25 112 THR A N 1
ATOM 842 C CA . THR A 1 112 ? 16.870 12.241 -19.694 1.00 51.25 112 THR A CA 1
ATOM 843 C C . THR A 1 112 ? 17.103 10.723 -19.754 1.00 51.25 112 THR A C 1
ATOM 845 O O . THR A 1 112 ? 16.280 9.998 -20.300 1.00 51.25 112 THR A O 1
ATOM 848 N N . LEU A 1 113 ? 18.217 10.230 -19.205 1.00 54.06 113 LEU A N 1
ATOM 849 C CA . LEU A 1 113 ? 18.694 8.853 -19.319 1.00 54.06 113 LEU A CA 1
ATOM 850 C C . LEU A 1 113 ? 19.013 8.190 -17.967 1.00 54.06 113 LEU A C 1
ATOM 852 O O . LEU A 1 113 ? 19.488 7.057 -17.953 1.00 54.06 113 LEU A O 1
ATOM 856 N N . ALA A 1 114 ? 18.752 8.848 -16.834 1.00 65.50 114 ALA A N 1
ATOM 857 C CA . ALA A 1 114 ? 18.971 8.265 -15.509 1.00 65.50 114 ALA A CA 1
ATOM 858 C C . ALA A 1 114 ? 17.758 7.430 -15.056 1.00 65.50 114 ALA A C 1
ATOM 860 O O . ALA A 1 114 ? 17.083 7.757 -14.084 1.00 65.50 114 ALA A O 1
ATOM 861 N N . TRP A 1 115 ? 17.460 6.357 -15.790 1.00 76.00 115 TRP A N 1
ATOM 862 C CA . TRP A 1 115 ? 16.521 5.329 -15.337 1.00 76.00 115 TRP A CA 1
ATOM 863 C C . TRP A 1 115 ? 17.164 4.558 -14.187 1.00 76.00 115 TRP A C 1
ATOM 865 O O . TRP A 1 115 ? 18.214 3.941 -14.374 1.00 76.00 115 TRP A O 1
ATOM 875 N N . THR A 1 116 ? 16.570 4.607 -13.000 1.00 66.75 116 THR A N 1
ATOM 876 C CA . THR A 1 116 ? 17.112 3.957 -11.805 1.00 66.75 116 THR A CA 1
ATOM 877 C C . THR A 1 116 ? 16.204 2.819 -11.342 1.00 66.75 116 THR A C 1
ATOM 879 O O . THR A 1 116 ? 15.010 2.786 -11.634 1.00 66.75 116 THR A O 1
ATOM 882 N N . HIS A 1 117 ? 16.808 1.852 -10.645 1.00 68.75 117 HIS A N 1
ATOM 883 C CA . HIS A 1 117 ? 16.135 0.764 -9.926 1.00 68.75 117 HIS A CA 1
ATOM 884 C C . HIS A 1 117 ? 15.063 -0.017 -10.717 1.00 68.75 117 HIS A C 1
ATOM 886 O O . HIS A 1 117 ? 13.904 -0.037 -10.301 1.00 68.75 117 HIS A O 1
ATOM 892 N N . PRO A 1 118 ? 15.405 -0.710 -11.825 1.00 84.88 118 PRO A N 1
ATOM 893 C CA . PRO A 1 118 ? 14.427 -1.520 -12.548 1.00 84.88 118 PRO A CA 1
ATOM 894 C C . PRO A 1 118 ? 13.836 -2.615 -11.660 1.00 84.88 118 PRO A C 1
ATOM 896 O O . PRO A 1 118 ? 14.506 -3.590 -11.313 1.00 84.88 118 PRO A O 1
ATOM 899 N N . GLN A 1 119 ? 12.556 -2.483 -11.325 1.00 87.75 119 GLN A N 1
ATOM 900 C CA . GLN A 1 119 ? 11.859 -3.466 -10.507 1.00 87.75 119 GLN A CA 1
ATOM 901 C C . GLN A 1 119 ? 11.121 -4.445 -11.407 1.00 87.75 119 GLN A C 1
ATOM 903 O O . GLN A 1 119 ? 10.236 -4.066 -12.175 1.00 87.75 119 GLN A O 1
ATOM 908 N N . LYS A 1 120 ? 11.478 -5.727 -11.312 1.00 90.81 120 LYS A N 1
ATOM 909 C CA . LYS A 1 120 ? 10.764 -6.789 -12.020 1.00 90.81 120 LYS A CA 1
ATOM 910 C C . LYS A 1 120 ? 9.339 -6.889 -11.481 1.00 90.81 120 LYS A C 1
ATOM 912 O O . LYS A 1 120 ? 9.153 -7.003 -10.276 1.00 90.81 120 LYS A O 1
ATOM 917 N N . LEU A 1 121 ? 8.357 -6.913 -12.376 1.00 91.31 121 LEU A N 1
ATOM 918 C CA . LEU A 1 121 ? 6.948 -7.049 -12.017 1.00 91.31 121 LEU A CA 1
ATOM 919 C C . LEU A 1 121 ? 6.463 -8.485 -12.226 1.00 91.31 121 LEU A C 1
ATOM 921 O O . LEU A 1 121 ? 6.854 -9.166 -13.182 1.00 91.31 121 LEU A O 1
ATOM 925 N N . SER A 1 122 ? 5.554 -8.936 -11.365 1.00 90.88 122 SER A N 1
ATOM 926 C CA . SER A 1 122 ? 4.687 -10.069 -11.685 1.00 90.88 122 SER A CA 1
ATOM 927 C C . SER A 1 122 ? 3.655 -9.664 -12.757 1.00 90.88 122 SER A C 1
ATOM 929 O O . SER A 1 122 ? 3.391 -8.469 -12.958 1.00 90.88 122 SER A O 1
ATOM 931 N N . PRO A 1 123 ? 3.047 -10.630 -13.471 1.00 90.31 123 PRO A N 1
ATOM 932 C CA . PRO A 1 123 ? 1.924 -10.348 -14.366 1.00 90.31 123 PRO A CA 1
ATOM 933 C C . PRO A 1 123 ? 0.780 -9.596 -13.670 1.00 90.31 123 PRO A C 1
ATOM 935 O O . PRO A 1 123 ? 0.186 -8.691 -14.258 1.00 90.31 123 PRO A O 1
ATOM 938 N N . GLU A 1 124 ? 0.503 -9.949 -12.416 1.00 91.75 124 GLU A N 1
ATOM 939 C CA . GLU A 1 124 ? -0.514 -9.343 -11.568 1.00 91.75 124 GLU A CA 1
ATOM 940 C C . GLU A 1 124 ? -0.150 -7.900 -11.205 1.00 91.75 124 GLU A C 1
ATOM 942 O O . GLU A 1 124 ? -0.984 -7.010 -11.376 1.00 91.75 124 GLU A O 1
ATOM 947 N N . ALA A 1 125 ? 1.090 -7.640 -10.769 1.00 91.06 125 ALA A N 1
ATOM 948 C CA . ALA A 1 125 ? 1.569 -6.299 -10.422 1.00 91.06 125 ALA A CA 1
ATOM 949 C C . ALA A 1 125 ? 1.537 -5.360 -11.632 1.00 91.06 125 ALA A C 1
ATOM 951 O O . ALA A 1 125 ? 1.112 -4.210 -11.520 1.00 91.06 125 ALA A O 1
ATOM 952 N N . ARG A 1 126 ? 1.896 -5.866 -12.818 1.00 89.94 126 ARG A N 1
ATOM 953 C CA . ARG A 1 126 ? 1.778 -5.112 -14.071 1.00 89.94 126 ARG A CA 1
ATOM 954 C C . ARG A 1 126 ? 0.339 -4.665 -14.326 1.00 89.94 126 ARG A C 1
ATOM 956 O O . ARG A 1 126 ? 0.106 -3.492 -14.604 1.00 89.94 126 ARG A O 1
ATOM 963 N N . GLU A 1 127 ? -0.620 -5.584 -14.230 1.00 90.38 127 GLU A N 1
ATOM 964 C CA . GLU A 1 127 ? -2.034 -5.263 -14.453 1.00 90.38 127 GLU A CA 1
ATOM 965 C C . GLU A 1 127 ? -2.577 -4.309 -13.383 1.00 90.38 127 GLU A C 1
ATOM 967 O O . GLU A 1 127 ? -3.337 -3.388 -13.683 1.00 90.38 127 GLU A O 1
ATOM 972 N N . TYR A 1 128 ? -2.163 -4.515 -12.134 1.00 92.44 128 TYR A N 1
ATOM 973 C CA . TYR A 1 128 ? -2.509 -3.669 -11.002 1.00 92.44 128 TYR A CA 1
ATOM 974 C C . TYR A 1 128 ? -2.055 -2.217 -11.203 1.00 92.44 128 TYR A C 1
ATOM 976 O O . TYR A 1 128 ? -2.868 -1.309 -11.032 1.00 92.44 128 TYR A O 1
ATOM 984 N N . ILE A 1 129 ? -0.801 -1.996 -11.609 1.00 88.44 129 ILE A N 1
ATOM 985 C CA . ILE A 1 129 ? -0.258 -0.656 -11.879 1.00 88.44 129 ILE A CA 1
ATOM 986 C C . ILE A 1 129 ? -0.953 -0.041 -13.098 1.00 88.44 129 ILE A C 1
ATOM 988 O O . ILE A 1 129 ? -1.382 1.109 -13.045 1.00 88.44 129 ILE A O 1
ATOM 992 N N . ALA A 1 130 ? -1.141 -0.813 -14.173 1.00 84.25 130 ALA A N 1
ATOM 993 C CA . ALA A 1 130 ? -1.785 -0.331 -15.396 1.00 84.25 130 ALA A CA 1
ATOM 994 C C . ALA A 1 130 ? -3.238 0.128 -15.175 1.00 84.25 130 ALA A C 1
ATOM 996 O O . ALA A 1 130 ? -3.720 1.019 -15.877 1.00 84.25 130 ALA A O 1
ATOM 997 N N . ARG A 1 131 ? -3.942 -0.469 -14.203 1.00 88.88 131 ARG A N 1
ATOM 998 C CA . ARG A 1 131 ? -5.321 -0.112 -13.829 1.00 88.88 131 ARG A CA 1
ATOM 999 C C . ARG A 1 131 ? -5.420 0.850 -12.648 1.00 88.88 131 ARG A C 1
ATOM 1001 O O . ARG A 1 131 ? -6.537 1.255 -12.310 1.00 88.88 131 ARG A O 1
ATOM 1008 N N . ALA A 1 132 ? -4.305 1.191 -12.005 1.00 89.50 132 ALA A N 1
ATOM 1009 C CA . ALA A 1 132 ? -4.321 2.066 -10.847 1.00 89.50 132 ALA A CA 1
ATOM 1010 C C . ALA A 1 132 ? -4.859 3.457 -11.237 1.00 89.50 132 ALA A C 1
ATOM 1012 O O . ALA A 1 132 ? -4.474 4.019 -12.266 1.00 89.50 132 ALA A O 1
ATOM 1013 N N . PRO A 1 133 ? -5.776 4.036 -10.445 1.00 88.62 133 PRO A N 1
ATOM 1014 C CA . PRO A 1 133 ? -6.310 5.3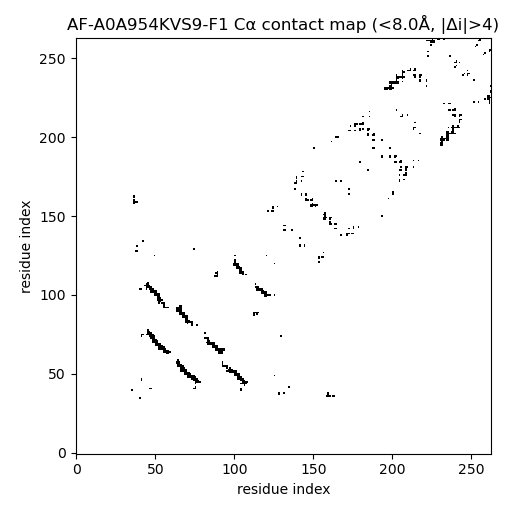57 -10.730 1.00 88.62 133 PRO A CA 1
ATOM 1015 C C . PRO A 1 133 ? -5.215 6.423 -10.609 1.00 88.62 133 PRO A C 1
ATOM 1017 O O . PRO A 1 133 ? -4.446 6.438 -9.645 1.00 88.62 133 PRO A O 1
ATOM 1020 N N . SER A 1 134 ? -5.199 7.351 -11.569 1.00 81.19 134 SER A N 1
ATOM 1021 C CA . SER A 1 134 ? -4.254 8.473 -11.605 1.00 81.19 134 SER A CA 1
ATOM 1022 C C . SER A 1 134 ? -4.287 9.305 -10.317 1.00 81.19 134 SER A C 1
ATOM 1024 O O . SER A 1 134 ? -5.311 9.416 -9.638 1.00 81.19 134 SER A O 1
ATOM 1026 N N . SER A 1 135 ? -3.163 9.947 -10.001 1.00 75.44 135 SER A N 1
ATOM 1027 C CA . SER A 1 135 ? -2.993 10.804 -8.823 1.00 75.44 135 SER A CA 1
ATOM 1028 C C . SER A 1 135 ? -3.874 12.061 -8.827 1.00 75.44 135 SER A C 1
ATOM 1030 O O . SER A 1 135 ? -4.053 12.671 -7.775 1.00 75.44 135 SER A O 1
ATOM 1032 N N . ASN A 1 136 ? -4.439 12.445 -9.977 1.00 80.44 136 ASN A N 1
ATOM 1033 C CA . ASN A 1 136 ? -5.386 13.560 -10.093 1.00 80.44 136 ASN A CA 1
ATOM 1034 C C . ASN A 1 136 ? -6.827 13.190 -9.684 1.00 80.44 136 ASN A C 1
ATOM 1036 O O . ASN A 1 136 ? -7.676 14.071 -9.544 1.00 80.44 136 ASN A O 1
ATOM 1040 N N . VAL A 1 137 ? -7.112 11.900 -9.490 1.00 90.19 137 VAL A N 1
ATOM 1041 C CA . VAL A 1 137 ? -8.400 11.396 -9.011 1.00 90.19 137 VAL A CA 1
ATOM 1042 C C . VAL A 1 137 ? -8.484 11.568 -7.491 1.00 90.19 137 VAL A C 1
ATOM 1044 O O . VAL A 1 137 ? -7.487 11.429 -6.784 1.00 90.19 137 VAL A O 1
ATOM 1047 N N . SER A 1 138 ? -9.682 11.849 -6.961 1.00 93.56 138 SER A N 1
ATOM 1048 C CA . SER A 1 138 ? -9.872 12.053 -5.518 1.00 93.56 138 SER A CA 1
ATOM 1049 C C . SER A 1 138 ? -9.394 10.859 -4.686 1.00 93.56 138 SER A C 1
ATOM 1051 O O . SER A 1 138 ? -9.633 9.704 -5.054 1.00 93.56 138 SER A O 1
ATOM 1053 N N . THR A 1 139 ? -8.784 11.136 -3.528 1.00 93.75 139 THR A N 1
ATOM 1054 C CA . THR A 1 139 ? -8.276 10.118 -2.594 1.00 93.75 139 THR A CA 1
ATOM 1055 C C . THR A 1 139 ? -9.328 9.057 -2.293 1.00 93.75 139 THR A C 1
ATOM 1057 O O . THR A 1 139 ? -9.063 7.878 -2.480 1.00 93.75 139 THR A O 1
ATOM 1060 N N . THR A 1 140 ? -10.557 9.454 -1.954 1.00 96.06 140 THR A N 1
ATOM 1061 C CA . THR A 1 140 ? -11.692 8.544 -1.726 1.00 96.06 140 THR A CA 1
ATOM 1062 C C . THR A 1 140 ? -11.897 7.552 -2.877 1.00 96.06 140 THR A C 1
ATOM 1064 O O . THR A 1 140 ? -12.057 6.358 -2.652 1.00 96.06 140 THR A O 1
ATOM 1067 N N . THR A 1 141 ? -11.877 8.019 -4.129 1.00 95.62 141 THR A N 1
ATOM 1068 C CA . THR A 1 141 ? -12.069 7.152 -5.305 1.00 95.62 141 THR A CA 1
ATOM 1069 C C . THR A 1 141 ? -10.886 6.211 -5.498 1.00 95.62 141 THR A C 1
ATOM 1071 O O . THR A 1 141 ? -11.082 5.041 -5.824 1.00 95.62 141 THR A O 1
ATOM 1074 N N . ARG A 1 142 ? -9.668 6.699 -5.251 1.00 94.94 142 ARG A N 1
ATOM 1075 C CA . ARG A 1 142 ? -8.454 5.882 -5.290 1.00 94.94 142 ARG A CA 1
ATOM 1076 C C . ARG A 1 142 ? -8.480 4.792 -4.214 1.00 94.94 142 ARG A C 1
ATOM 1078 O O . ARG A 1 142 ? -8.262 3.628 -4.526 1.00 94.94 142 ARG A O 1
ATOM 1085 N N . LEU A 1 143 ? -8.867 5.119 -2.982 1.00 96.50 143 LEU A N 1
ATOM 1086 C CA . LEU A 1 143 ? -8.970 4.151 -1.887 1.00 96.50 143 LEU A CA 1
ATOM 1087 C C . LEU A 1 143 ? -9.959 3.015 -2.179 1.00 96.50 143 LEU A C 1
ATOM 1089 O O . LEU A 1 143 ? -9.680 1.872 -1.833 1.00 96.50 143 LEU A O 1
ATOM 1093 N N . ARG A 1 144 ? -11.070 3.277 -2.885 1.00 96.62 144 ARG A N 1
ATOM 1094 C CA . ARG A 1 144 ? -11.983 2.207 -3.346 1.00 96.62 144 ARG A CA 1
ATOM 1095 C C . ARG A 1 144 ? -11.298 1.207 -4.269 1.00 96.62 144 ARG A C 1
ATOM 1097 O O . ARG A 1 144 ? -11.651 0.029 -4.284 1.00 96.62 144 ARG A O 1
ATOM 1104 N N . TYR A 1 145 ? -10.345 1.671 -5.079 1.00 96.25 145 TYR A N 1
ATOM 1105 C CA . TYR A 1 145 ? -9.524 0.792 -5.901 1.00 96.25 145 TYR A CA 1
ATOM 1106 C C . TYR A 1 145 ? -8.616 -0.071 -5.020 1.00 96.25 145 TYR A C 1
ATOM 1108 O O . TYR A 1 145 ? -8.693 -1.297 -5.105 1.00 96.25 145 TYR A O 1
ATOM 1116 N N . PHE A 1 146 ? -7.843 0.564 -4.13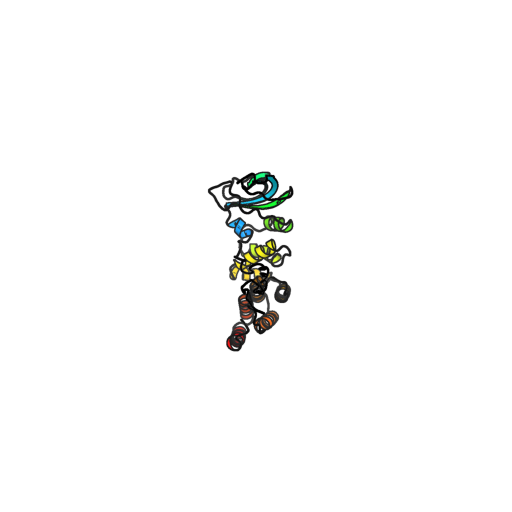8 1.00 95.75 146 PHE A N 1
ATOM 1117 C CA . PHE A 1 146 ? -6.843 -0.089 -3.286 1.00 95.75 146 PHE A CA 1
ATOM 1118 C C . PHE A 1 146 ? -7.434 -1.027 -2.227 1.00 95.75 146 PHE A C 1
ATOM 1120 O O . PHE A 1 146 ? -6.816 -2.032 -1.889 1.00 95.75 146 PHE A O 1
ATOM 1127 N N . LEU A 1 147 ? -8.668 -0.784 -1.769 1.00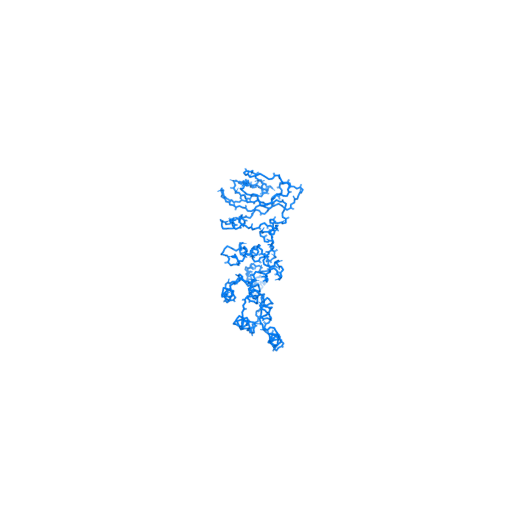 96.69 147 LEU A N 1
ATOM 1128 C CA . LEU A 1 147 ? -9.356 -1.608 -0.766 1.00 96.69 147 LEU A CA 1
ATOM 1129 C C . LEU A 1 147 ? -9.388 -3.101 -1.131 1.00 96.69 147 LEU A C 1
ATOM 1131 O O . LEU A 1 147 ? -9.333 -3.962 -0.257 1.00 96.69 147 LEU A O 1
ATOM 1135 N N . ARG A 1 148 ? -9.457 -3.418 -2.429 1.00 95.38 148 ARG A N 1
ATOM 1136 C CA . ARG A 1 148 ? -9.519 -4.801 -2.932 1.00 95.38 148 ARG A CA 1
ATOM 1137 C C . ARG A 1 148 ? -8.188 -5.550 -2.855 1.00 95.38 148 ARG A C 1
ATOM 1139 O O . ARG A 1 148 ? -8.171 -6.753 -3.096 1.00 95.38 148 ARG A O 1
ATOM 1146 N N . PHE A 1 149 ? -7.100 -4.848 -2.563 1.00 95.44 149 PHE A N 1
ATOM 1147 C CA . PHE A 1 149 ? -5.737 -5.342 -2.715 1.00 95.44 149 PHE A CA 1
ATOM 1148 C C . PHE A 1 149 ? -4.955 -5.401 -1.394 1.00 95.44 149 PHE A C 1
ATOM 1150 O O . PHE A 1 149 ? -3.835 -5.892 -1.398 1.00 95.44 149 PHE A O 1
ATOM 1157 N N . LEU A 1 150 ? -5.549 -4.982 -0.266 1.00 92.62 150 LEU A N 1
ATOM 1158 C CA . LEU A 1 150 ? -4.897 -4.934 1.057 1.00 92.62 150 LEU A CA 1
ATOM 1159 C C . LEU A 1 150 ? -4.289 -6.268 1.525 1.00 92.62 150 LEU A C 1
ATOM 1161 O O . LEU A 1 150 ? -3.323 -6.264 2.274 1.00 92.62 150 LEU A O 1
ATOM 1165 N N . GLU A 1 151 ? -4.838 -7.398 1.077 1.00 91.62 151 GLU A N 1
ATOM 1166 C CA . GLU A 1 151 ? -4.338 -8.753 1.365 1.00 91.62 151 GLU A CA 1
ATOM 1167 C C . GLU A 1 151 ? -4.159 -9.556 0.068 1.00 91.62 151 GLU A C 1
ATOM 1169 O O . GLU A 1 151 ? -4.499 -10.738 -0.024 1.00 91.62 151 GLU A O 1
ATOM 1174 N N . HIS A 1 152 ? -3.697 -8.889 -0.992 1.00 93.69 152 HIS A N 1
ATOM 1175 C CA . HIS A 1 152 ? -3.354 -9.565 -2.237 1.00 93.69 152 HIS A CA 1
ATOM 1176 C C . HIS A 1 152 ? -2.170 -10.539 -2.013 1.00 93.69 152 HIS A C 1
ATOM 1178 O O . HIS A 1 152 ? -1.257 -10.212 -1.256 1.00 93.69 152 HIS A O 1
ATOM 1184 N N . PRO A 1 153 ? -2.145 -11.731 -2.649 1.00 91.31 153 PRO A N 1
ATOM 1185 C CA . PRO A 1 153 ? -1.061 -12.704 -2.455 1.00 91.31 153 PRO A CA 1
ATOM 1186 C C . PRO A 1 153 ? 0.303 -12.211 -2.956 1.00 91.31 153 PRO A C 1
ATOM 1188 O O . PRO A 1 153 ? 1.338 -12.600 -2.417 1.00 91.31 153 PRO A O 1
ATOM 1191 N N . ASP A 1 154 ? 0.303 -11.357 -3.979 1.00 91.25 154 ASP A N 1
ATOM 1192 C CA . ASP A 1 154 ? 1.491 -10.604 -4.380 1.00 91.25 154 ASP A CA 1
ATOM 1193 C C . ASP A 1 154 ? 1.764 -9.489 -3.360 1.00 91.25 154 ASP A C 1
ATOM 1195 O O . ASP A 1 154 ? 0.939 -8.584 -3.191 1.00 91.25 154 ASP A O 1
ATOM 1199 N N . GLN A 1 155 ? 2.911 -9.578 -2.683 1.00 86.69 155 GLN A N 1
ATOM 1200 C CA . GLN A 1 155 ? 3.276 -8.661 -1.607 1.00 86.69 155 GLN A CA 1
ATOM 1201 C C . GLN A 1 155 ? 3.499 -7.234 -2.096 1.00 86.69 155 GLN A C 1
ATOM 1203 O O . GLN A 1 155 ? 3.127 -6.309 -1.379 1.00 86.69 155 GLN A O 1
ATOM 1208 N N . ASP A 1 156 ? 4.014 -7.030 -3.310 1.00 85.50 156 ASP A N 1
ATOM 1209 C CA . ASP A 1 156 ? 4.254 -5.680 -3.821 1.00 85.50 156 ASP A CA 1
ATOM 1210 C C . ASP A 1 156 ? 2.918 -4.940 -4.022 1.00 85.50 156 ASP A C 1
ATOM 1212 O O . ASP A 1 156 ? 2.782 -3.764 -3.678 1.00 85.50 156 ASP A O 1
ATOM 1216 N N . ILE A 1 157 ? 1.889 -5.657 -4.497 1.00 91.94 157 ILE A N 1
ATOM 1217 C CA . ILE A 1 157 ? 0.520 -5.130 -4.606 1.00 91.94 157 ILE A CA 1
ATOM 1218 C C . ILE A 1 157 ? -0.054 -4.805 -3.221 1.00 91.94 157 ILE A C 1
ATOM 1220 O O . ILE A 1 157 ? -0.636 -3.736 -3.025 1.00 91.94 157 ILE A O 1
ATOM 1224 N N . ALA A 1 158 ? 0.075 -5.726 -2.264 1.00 91.00 158 ALA A N 1
ATOM 1225 C CA . ALA A 1 158 ? -0.515 -5.555 -0.940 1.00 91.00 158 ALA A CA 1
ATOM 1226 C C . ALA A 1 158 ? 0.143 -4.414 -0.148 1.00 91.00 158 ALA A C 1
ATOM 1228 O O . ALA A 1 158 ? -0.550 -3.632 0.506 1.00 91.00 158 ALA A O 1
ATOM 1229 N N . ILE A 1 159 ? 1.467 -4.277 -0.259 1.00 86.12 159 ILE A N 1
ATOM 1230 C CA . ILE A 1 159 ? 2.242 -3.181 0.332 1.00 86.12 159 ILE A CA 1
ATOM 1231 C C . ILE A 1 159 ? 1.842 -1.838 -0.292 1.00 86.12 159 ILE A C 1
ATOM 1233 O O . ILE A 1 159 ? 1.607 -0.881 0.448 1.00 86.12 159 ILE A O 1
ATOM 1237 N N . ASP A 1 160 ? 1.707 -1.756 -1.622 1.00 88.94 160 ASP A N 1
ATOM 1238 C CA . ASP A 1 160 ? 1.269 -0.523 -2.292 1.00 88.94 160 ASP A CA 1
ATOM 1239 C C . ASP A 1 160 ? -0.139 -0.110 -1.844 1.00 88.94 160 ASP A C 1
ATOM 1241 O O . ASP A 1 160 ? -0.347 1.023 -1.403 1.00 88.94 160 ASP A O 1
ATOM 1245 N N . ALA A 1 161 ? -1.085 -1.054 -1.858 1.00 93.31 161 ALA A N 1
ATOM 1246 C CA . ALA A 1 161 ? -2.455 -0.813 -1.427 1.00 93.31 161 ALA A CA 1
ATOM 1247 C C . ALA A 1 161 ? -2.534 -0.362 0.039 1.00 93.31 161 ALA A C 1
ATOM 1249 O O . ALA A 1 161 ? -3.267 0.574 0.359 1.00 93.31 161 ALA A O 1
ATOM 1250 N N . TYR A 1 162 ? -1.768 -0.993 0.933 1.00 91.88 162 TYR A N 1
ATOM 1251 C CA . TYR A 1 162 ? -1.677 -0.576 2.330 1.00 91.88 162 TYR A CA 1
ATOM 1252 C C . TYR A 1 162 ? -1.112 0.841 2.468 1.00 91.88 162 TYR A C 1
ATOM 1254 O O . TYR A 1 162 ? -1.682 1.665 3.187 1.00 91.88 162 TYR A O 1
ATOM 1262 N N . GLY A 1 163 ? -0.025 1.159 1.762 1.00 88.38 163 GLY A N 1
ATOM 1263 C CA . GLY A 1 163 ? 0.603 2.473 1.856 1.00 88.38 163 GLY A CA 1
ATOM 1264 C C . GLY A 1 163 ? -0.297 3.612 1.359 1.00 88.38 163 GLY A C 1
ATOM 1265 O O . GLY A 1 163 ? -0.236 4.719 1.895 1.00 88.38 163 GLY A O 1
ATOM 1266 N N . GLU A 1 164 ? -1.204 3.342 0.419 1.00 91.75 164 GLU A N 1
ATOM 1267 C CA . GLU A 1 164 ? -2.240 4.294 -0.004 1.00 91.75 164 GLU A CA 1
ATOM 1268 C C . GLU A 1 164 ? -3.239 4.622 1.112 1.00 91.75 164 GLU A C 1
ATOM 1270 O O . GLU A 1 164 ? -3.614 5.783 1.289 1.00 91.75 164 GLU A O 1
ATOM 1275 N N . PHE A 1 165 ? -3.619 3.633 1.924 1.00 93.69 165 PHE A N 1
ATOM 1276 C CA . PHE A 1 165 ? -4.429 3.867 3.121 1.00 93.69 165 PHE A CA 1
ATOM 1277 C C . PHE A 1 165 ? -3.635 4.556 4.231 1.00 93.69 165 PHE A C 1
ATOM 1279 O O . PHE A 1 165 ? -4.154 5.476 4.857 1.00 93.69 165 PHE A O 1
ATOM 1286 N N . ALA A 1 166 ? -2.379 4.165 4.457 1.00 88.06 166 ALA A N 1
ATOM 1287 C CA . ALA A 1 166 ? -1.534 4.751 5.499 1.00 88.06 166 ALA A CA 1
ATOM 1288 C C . ALA A 1 166 ? -1.273 6.257 5.286 1.00 88.06 166 ALA A C 1
ATOM 1290 O O . ALA A 1 166 ? -1.027 6.989 6.242 1.00 88.06 166 ALA A O 1
ATOM 1291 N N . ARG A 1 167 ? -1.335 6.730 4.033 1.00 86.56 167 ARG A N 1
ATOM 1292 C CA . ARG A 1 167 ? -1.171 8.147 3.660 1.00 86.56 167 ARG A CA 1
ATOM 1293 C C . ARG A 1 167 ? -2.484 8.923 3.616 1.00 86.56 167 ARG A C 1
ATOM 1295 O O . ARG A 1 167 ? -2.456 10.154 3.572 1.00 86.56 167 ARG A O 1
ATOM 1302 N N . ALA A 1 168 ? -3.619 8.235 3.572 1.00 92.00 168 ALA A N 1
ATOM 1303 C CA . ALA A 1 168 ? -4.911 8.885 3.462 1.00 92.00 168 ALA A CA 1
ATOM 1304 C C . ALA A 1 168 ? -5.306 9.588 4.763 1.00 92.00 168 ALA A C 1
ATOM 1306 O O . ALA A 1 168 ? -4.980 9.154 5.868 1.00 92.00 168 ALA A O 1
ATOM 1307 N N . SER A 1 169 ? -6.057 10.681 4.627 1.00 94.31 169 SER A N 1
ATOM 1308 C CA . SER A 1 169 ? -6.651 11.326 5.791 1.00 94.31 169 SER A CA 1
ATOM 1309 C C . SER A 1 169 ? -7.716 10.420 6.415 1.00 94.31 169 SER A C 1
ATOM 1311 O O . SER A 1 169 ? -8.377 9.635 5.729 1.00 94.31 169 SER A O 1
ATOM 1313 N N . TYR A 1 170 ? -7.938 10.567 7.721 1.00 93.69 170 TYR A N 1
ATOM 1314 C CA . TYR A 1 170 ? -9.031 9.865 8.391 1.00 93.69 170 TYR A CA 1
ATOM 1315 C C . TYR A 1 170 ? -10.397 10.174 7.753 1.00 93.69 170 TYR A C 1
ATOM 1317 O O . TYR A 1 170 ? -11.218 9.269 7.610 1.00 93.69 170 TYR A O 1
ATOM 1325 N N . ASP A 1 171 ? -10.632 11.418 7.323 1.00 96.38 171 ASP A N 1
ATOM 1326 C CA . ASP A 1 171 ? -11.889 11.816 6.682 1.00 96.38 171 ASP A CA 1
ATOM 1327 C C . ASP A 1 171 ? -12.112 11.080 5.351 1.00 96.38 171 ASP A C 1
ATOM 1329 O O . ASP A 1 171 ? -13.225 10.619 5.090 1.00 96.38 171 ASP A O 1
ATOM 1333 N N . ASP A 1 172 ? -11.059 10.884 4.550 1.00 97.38 172 ASP A N 1
ATOM 1334 C CA . ASP A 1 172 ? -11.129 10.116 3.300 1.00 97.38 172 ASP A CA 1
ATOM 1335 C C . ASP A 1 172 ? -11.426 8.631 3.545 1.00 97.38 172 ASP A C 1
ATOM 1337 O O . ASP A 1 172 ? -12.265 8.046 2.855 1.00 97.38 172 ASP A O 1
ATOM 1341 N N . ILE A 1 173 ? -10.766 8.023 4.538 1.00 97.12 173 ILE A N 1
ATOM 1342 C CA . ILE A 1 173 ? -10.993 6.621 4.926 1.00 97.12 173 ILE A CA 1
ATOM 1343 C C . ILE A 1 173 ? -12.425 6.451 5.436 1.00 97.12 173 ILE A C 1
ATOM 1345 O O . ILE A 1 173 ? -13.143 5.537 5.028 1.00 97.12 173 ILE A O 1
ATOM 1349 N N . LYS A 1 174 ? -12.876 7.354 6.310 1.00 96.25 174 LYS A N 1
ATOM 1350 C CA . LYS A 1 174 ? -14.233 7.335 6.853 1.00 96.25 174 LYS A CA 1
ATOM 1351 C C . LYS A 1 174 ? -15.284 7.519 5.759 1.00 96.25 174 LYS A C 1
ATOM 1353 O O . LYS A 1 174 ? -16.335 6.889 5.826 1.00 96.25 174 LYS A O 1
ATOM 1358 N N . ALA A 1 175 ? -15.014 8.338 4.743 1.00 97.75 175 ALA A N 1
ATOM 1359 C CA . ALA A 1 175 ? -15.943 8.579 3.640 1.00 97.75 175 ALA A CA 1
ATOM 1360 C C . ALA A 1 175 ? -16.261 7.320 2.811 1.00 97.75 175 ALA A C 1
ATOM 1362 O O . ALA A 1 175 ? -17.315 7.269 2.175 1.00 97.75 175 ALA A O 1
ATOM 1363 N N . ILE A 1 176 ? -15.392 6.302 2.830 1.00 97.94 176 ILE A N 1
ATOM 1364 C CA . ILE A 1 176 ? -15.632 5.007 2.169 1.00 97.94 176 ILE A CA 1
ATOM 1365 C C . ILE A 1 176 ? -16.020 3.887 3.138 1.00 97.94 176 ILE A C 1
ATOM 1367 O O . ILE A 1 176 ? -16.062 2.727 2.737 1.00 97.94 176 ILE A O 1
ATOM 1371 N N . SER A 1 177 ? -16.332 4.191 4.402 1.00 96.88 177 SER A N 1
ATOM 1372 C CA . SER A 1 177 ? -16.541 3.142 5.407 1.00 96.88 177 SER A CA 1
ATOM 1373 C C . SER A 1 177 ? -17.704 2.197 5.104 1.00 96.88 177 SER A C 1
ATOM 1375 O O . SER A 1 177 ? -17.682 1.046 5.533 1.00 96.88 177 SER A O 1
ATOM 1377 N N . GLY A 1 178 ? -18.685 2.645 4.313 1.00 97.12 178 GLY A N 1
ATOM 1378 C CA . GLY A 1 178 ? -19.786 1.809 3.830 1.00 97.12 178 GLY A CA 1
ATOM 1379 C C . GLY A 1 178 ? -19.365 0.684 2.874 1.00 97.12 178 GLY A C 1
ATOM 1380 O O . GLY A 1 178 ? -20.168 -0.205 2.610 1.00 97.12 178 GLY A O 1
ATOM 1381 N N . GLU A 1 179 ? -18.133 0.705 2.359 1.00 97.38 179 GLU A N 1
ATOM 1382 C CA . GLU A 1 179 ? -17.574 -0.341 1.487 1.00 97.38 179 GLU A CA 1
ATOM 1383 C C . GLU A 1 179 ? -16.708 -1.348 2.247 1.00 97.38 179 GLU A C 1
ATOM 1385 O O . GLU A 1 179 ? -16.310 -2.375 1.695 1.00 97.38 179 GLU A O 1
ATOM 1390 N N . PHE A 1 180 ? -16.409 -1.077 3.517 1.00 97.69 180 PHE A N 1
ATOM 1391 C CA . PHE A 1 180 ? -15.659 -2.007 4.343 1.00 97.69 180 PHE A CA 1
ATOM 1392 C C . PHE A 1 180 ? -16.515 -3.224 4.682 1.00 97.69 180 PHE A C 1
ATOM 1394 O O . PHE A 1 180 ? -17.732 -3.141 4.837 1.00 97.69 180 PHE A O 1
ATOM 1401 N N . ASN A 1 181 ? -15.856 -4.372 4.821 1.00 96.75 181 ASN A N 1
ATOM 1402 C CA . ASN A 1 181 ? -16.497 -5.619 5.206 1.00 96.75 181 ASN A CA 1
ATOM 1403 C C . ASN A 1 181 ? -16.042 -6.003 6.625 1.00 96.75 181 ASN A C 1
ATOM 1405 O O . ASN A 1 181 ? -14.973 -6.602 6.765 1.00 96.75 181 ASN A O 1
ATOM 1409 N N . PRO A 1 182 ? -16.836 -5.702 7.673 1.00 97.06 182 PRO A N 1
ATOM 1410 C CA . PRO A 1 182 ? -16.487 -6.022 9.055 1.00 97.06 182 PRO A CA 1
ATOM 1411 C C . PRO A 1 182 ? -16.143 -7.496 9.278 1.00 97.06 182 PRO A C 1
ATOM 1413 O O . PRO A 1 182 ? -15.207 -7.806 10.006 1.00 97.06 182 PRO A O 1
ATOM 1416 N N . VAL A 1 183 ? -16.837 -8.421 8.602 1.00 96.25 183 VAL A N 1
ATOM 1417 C CA . VAL A 1 183 ? -16.564 -9.864 8.716 1.00 96.25 183 VAL A CA 1
ATOM 1418 C C . VAL A 1 183 ? -15.161 -10.193 8.201 1.00 96.25 183 VAL A C 1
ATOM 1420 O O . VAL A 1 183 ? -14.422 -10.939 8.842 1.00 96.25 183 VAL A O 1
ATOM 1423 N N . GLN A 1 184 ? -14.777 -9.613 7.063 1.00 94.94 184 GLN A N 1
ATOM 1424 C CA . GLN A 1 184 ? -13.448 -9.802 6.482 1.00 94.94 184 GLN A CA 1
ATOM 1425 C C . GLN A 1 184 ? -12.353 -9.157 7.340 1.00 94.94 184 GLN A C 1
ATOM 1427 O O . GLN A 1 184 ? -11.312 -9.772 7.558 1.00 94.94 184 GLN A O 1
ATOM 1432 N N . LEU A 1 185 ? -12.604 -7.959 7.871 1.00 95.94 185 LEU A N 1
ATOM 1433 C CA . LEU A 1 185 ? -11.678 -7.264 8.767 1.00 95.94 185 LEU A CA 1
ATOM 1434 C C . LEU A 1 185 ? -11.440 -8.057 10.058 1.00 95.94 185 LEU A C 1
ATOM 1436 O O . LEU A 1 185 ? -10.294 -8.217 10.469 1.00 95.94 185 LEU A O 1
ATOM 1440 N N . ARG A 1 186 ? -12.496 -8.626 10.663 1.00 95.44 186 ARG A N 1
ATOM 1441 C CA . ARG A 1 186 ? -12.358 -9.533 11.815 1.00 95.44 186 ARG A CA 1
ATOM 1442 C C . ARG A 1 186 ? -11.509 -10.751 11.464 1.00 95.44 186 ARG A C 1
ATOM 1444 O O . ARG A 1 186 ? -10.617 -11.103 12.227 1.00 95.44 186 ARG A O 1
ATOM 1451 N N . LYS A 1 187 ? -11.738 -11.356 10.292 1.00 94.12 187 LYS A N 1
ATOM 1452 C CA . LYS A 1 187 ? -10.932 -12.488 9.818 1.00 94.12 187 LYS A CA 1
ATOM 1453 C C . LYS A 1 187 ? -9.449 -12.120 9.714 1.00 94.12 187 LYS A C 1
ATOM 1455 O O . LYS A 1 187 ? -8.632 -12.858 10.245 1.00 94.12 187 LYS A O 1
ATOM 1460 N N . TRP A 1 188 ? -9.109 -10.994 9.086 1.00 93.00 188 TRP A N 1
ATOM 1461 C CA . TRP A 1 188 ? -7.716 -10.543 8.974 1.00 93.00 188 TRP A CA 1
ATOM 1462 C C . TRP A 1 188 ? -7.091 -10.215 10.333 1.00 93.00 188 TRP A C 1
ATOM 1464 O O . TRP A 1 188 ? -5.947 -10.568 10.580 1.00 93.00 188 TRP A O 1
ATOM 1474 N N . LEU A 1 189 ? -7.845 -9.610 11.254 1.00 91.12 189 LEU A N 1
ATOM 1475 C CA . LEU A 1 189 ? -7.362 -9.306 12.606 1.00 91.12 189 LEU A CA 1
ATOM 1476 C C . LEU A 1 189 ? -7.111 -10.550 13.471 1.00 91.12 189 LEU A C 1
ATOM 1478 O O . LEU A 1 189 ? -6.313 -10.480 14.410 1.00 91.12 189 LEU A O 1
ATOM 1482 N N . SER A 1 190 ? -7.797 -11.659 13.183 1.00 89.75 190 SER A N 1
ATOM 1483 C CA . SER A 1 190 ? -7.605 -12.956 13.843 1.00 89.75 190 SER A CA 1
ATOM 1484 C C . SER A 1 190 ? -6.557 -13.846 13.174 1.00 89.75 190 SER A C 1
ATOM 1486 O O . SER A 1 190 ? -6.167 -14.851 13.763 1.00 89.75 190 SER A O 1
ATOM 1488 N N . ASP A 1 191 ? -6.121 -13.518 11.960 1.00 84.56 191 ASP A N 1
ATOM 1489 C CA . ASP A 1 191 ? -5.147 -14.311 11.221 1.00 84.56 191 ASP A CA 1
ATOM 1490 C C . ASP A 1 191 ? -3.725 -13.978 11.692 1.00 84.56 191 ASP A C 1
ATOM 1492 O O . ASP A 1 191 ? -3.244 -12.860 11.517 1.00 84.56 191 ASP A O 1
ATOM 1496 N N . SER A 1 192 ? -3.035 -14.947 12.298 1.00 66.94 192 SER A N 1
ATOM 1497 C CA . SER A 1 192 ? -1.650 -14.776 12.752 1.00 66.94 192 SER A CA 1
ATOM 1498 C C . SER A 1 192 ? -0.642 -14.713 11.602 1.00 66.94 192 SER A C 1
ATOM 1500 O O . SER A 1 192 ? 0.517 -14.400 11.849 1.00 66.94 192 SER A O 1
ATOM 1502 N N . SER A 1 193 ? -1.056 -15.046 10.375 1.00 66.88 193 SER A N 1
ATOM 1503 C CA . SER A 1 193 ? -0.225 -14.933 9.172 1.00 66.88 193 SER A CA 1
ATOM 1504 C C . SER A 1 193 ? -0.371 -13.589 8.454 1.00 66.88 193 SER A C 1
ATOM 1506 O O . SER A 1 193 ? 0.425 -13.299 7.562 1.00 66.88 193 SER A O 1
ATOM 1508 N N . ALA A 1 194 ? -1.358 -12.767 8.835 1.00 64.69 194 ALA A N 1
ATOM 1509 C CA . ALA A 1 194 ? -1.510 -11.426 8.290 1.00 64.69 194 ALA A CA 1
ATOM 1510 C C . ALA A 1 194 ? -0.370 -10.521 8.769 1.00 64.69 194 ALA A C 1
ATOM 1512 O O . ALA A 1 194 ? 0.057 -10.587 9.926 1.00 64.69 194 ALA A O 1
ATOM 1513 N N . ASP A 1 195 ? 0.089 -9.645 7.877 1.00 69.81 195 ASP A N 1
ATOM 1514 C CA . ASP A 1 195 ? 1.136 -8.671 8.170 1.00 69.81 195 ASP A CA 1
ATOM 1515 C C . ASP A 1 195 ? 0.731 -7.808 9.378 1.00 69.81 195 ASP A C 1
ATOM 1517 O O . ASP A 1 195 ? -0.293 -7.109 9.377 1.00 69.81 195 ASP A O 1
ATOM 1521 N N . THR A 1 196 ? 1.541 -7.869 10.438 1.00 74.50 196 THR A N 1
ATOM 1522 C CA . THR A 1 196 ? 1.259 -7.203 11.713 1.00 74.50 196 THR A CA 1
ATOM 1523 C C . THR A 1 196 ? 1.170 -5.688 11.563 1.00 74.50 196 THR A C 1
ATOM 1525 O O . THR A 1 196 ? 0.422 -5.049 12.305 1.00 74.50 196 THR A O 1
ATOM 1528 N N . THR A 1 197 ? 1.835 -5.116 10.557 1.00 77.00 197 THR A N 1
ATOM 1529 C CA . THR A 1 197 ? 1.826 -3.675 10.285 1.00 77.00 197 THR A CA 1
ATOM 1530 C C . THR A 1 197 ? 0.456 -3.167 9.828 1.00 77.00 197 THR A C 1
ATOM 1532 O O . THR A 1 197 ? 0.106 -2.019 10.100 1.00 77.00 197 THR A O 1
ATOM 1535 N N . ARG A 1 198 ? -0.380 -4.021 9.219 1.00 88.06 198 ARG A N 1
ATOM 1536 C CA . ARG A 1 198 ? -1.704 -3.640 8.688 1.00 88.06 198 ARG A CA 1
ATOM 1537 C C . ARG A 1 198 ? -2.822 -3.724 9.723 1.00 88.06 198 ARG A C 1
ATOM 1539 O O . ARG A 1 198 ? -3.907 -3.173 9.526 1.00 88.06 198 ARG A O 1
ATOM 1546 N N . ARG A 1 199 ? -2.570 -4.376 10.862 1.00 89.75 199 ARG A N 1
ATOM 1547 C CA . ARG A 1 199 ? -3.590 -4.637 11.893 1.00 89.75 199 ARG A CA 1
ATOM 1548 C C . ARG A 1 199 ? -4.187 -3.354 12.464 1.00 89.75 199 ARG A C 1
ATOM 1550 O O . ARG A 1 199 ? -5.391 -3.307 12.710 1.00 89.75 199 ARG A O 1
ATOM 1557 N N . GLY A 1 200 ? -3.383 -2.302 12.614 1.00 91.25 200 GLY A N 1
ATOM 1558 C CA . GLY A 1 200 ? -3.880 -0.997 13.058 1.00 91.25 200 GLY A CA 1
ATOM 1559 C C . GLY A 1 200 ? -4.896 -0.396 12.091 1.00 91.25 200 GLY A C 1
ATOM 1560 O O . GLY A 1 200 ? -5.968 0.040 12.518 1.00 91.25 200 GLY A O 1
ATOM 1561 N N . LEU A 1 201 ? -4.622 -0.465 10.785 1.00 93.88 201 LEU A N 1
ATOM 1562 C CA . LEU A 1 201 ? -5.563 -0.035 9.752 1.00 93.88 201 LEU A CA 1
ATOM 1563 C C . LEU A 1 201 ? -6.861 -0.852 9.809 1.00 93.88 201 LEU A C 1
ATOM 1565 O O . LEU A 1 201 ? -7.945 -0.273 9.766 1.00 93.88 201 LEU A O 1
ATOM 1569 N N . TYR A 1 202 ? -6.778 -2.175 9.963 1.00 95.38 202 TYR A N 1
ATOM 1570 C CA . TYR A 1 202 ? -7.974 -3.021 10.057 1.00 95.38 202 TYR A CA 1
ATOM 1571 C C . TYR A 1 202 ? -8.813 -2.706 11.291 1.00 95.38 202 TYR A C 1
ATOM 1573 O O . TYR A 1 202 ? -10.037 -2.636 11.188 1.00 95.38 202 TYR A O 1
ATOM 1581 N N . GLY A 1 203 ? -8.169 -2.445 12.430 1.00 95.69 203 GLY A N 1
ATOM 1582 C CA . GLY A 1 203 ? -8.833 -1.970 13.641 1.00 95.69 203 GLY A CA 1
ATOM 1583 C C . GLY A 1 203 ? -9.579 -0.653 13.424 1.00 95.69 203 GLY A C 1
ATOM 1584 O O . GLY A 1 203 ? -10.760 -0.547 13.762 1.00 95.69 203 GLY A O 1
ATOM 1585 N N . LEU A 1 204 ? -8.931 0.319 12.778 1.00 95.88 204 LEU A N 1
ATOM 1586 C CA . LEU A 1 204 ? -9.536 1.607 12.438 1.00 95.88 204 LEU A CA 1
ATOM 1587 C C . LEU A 1 204 ? -10.727 1.444 11.481 1.00 95.88 204 LEU A C 1
ATOM 1589 O O . LEU A 1 204 ? -11.811 1.968 11.742 1.00 95.88 204 LEU A O 1
ATOM 1593 N N . MET A 1 205 ? -10.556 0.691 10.391 1.00 97.25 205 MET A N 1
ATOM 1594 C CA . MET A 1 205 ? -11.620 0.415 9.417 1.00 97.25 205 MET A CA 1
ATOM 1595 C C . MET A 1 205 ? -12.812 -0.287 10.071 1.00 97.25 205 MET A C 1
ATOM 1597 O O . MET A 1 205 ? -13.967 0.021 9.757 1.00 97.25 205 MET A O 1
ATOM 1601 N N . LEU A 1 206 ? -12.547 -1.195 11.013 1.00 97.50 206 LEU A N 1
ATOM 1602 C CA . LEU A 1 206 ? -13.583 -1.882 11.768 1.00 97.50 206 LEU A CA 1
ATOM 1603 C C . LEU A 1 206 ? -14.334 -0.911 12.688 1.00 97.50 206 LEU A C 1
ATOM 1605 O O . LEU A 1 206 ? -15.555 -0.969 12.761 1.00 97.50 206 LEU A O 1
ATOM 1609 N N . GLY A 1 207 ? -13.647 0.056 13.301 1.00 97.06 207 GLY A N 1
ATOM 1610 C CA . GLY A 1 207 ? -14.294 1.146 14.038 1.00 97.06 207 GLY A CA 1
ATOM 1611 C C . GLY A 1 207 ? -15.168 2.061 13.173 1.00 97.06 207 GLY A C 1
ATOM 1612 O O . GLY A 1 207 ? -16.199 2.551 13.629 1.00 97.06 207 GLY A O 1
ATOM 1613 N N . CYS A 1 208 ? -14.786 2.276 11.911 1.00 96.56 208 CYS A N 1
ATOM 1614 C CA . CYS A 1 208 ? -15.536 3.100 10.956 1.00 96.56 208 CYS A CA 1
ATOM 1615 C C . CYS A 1 208 ? -16.804 2.429 10.396 1.00 96.56 208 CYS A C 1
ATOM 1617 O O . CYS A 1 208 ? -17.685 3.135 9.89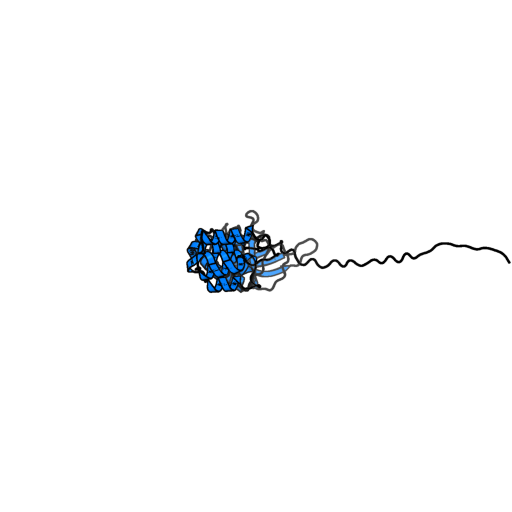6 1.00 96.56 208 CYS A O 1
ATOM 1619 N N . SER A 1 209 ? -16.869 1.096 10.405 1.00 97.00 209 SER A N 1
ATOM 1620 C CA . SER A 1 209 ? -17.891 0.313 9.684 1.00 97.00 209 SER A CA 1
ATOM 1621 C C . SER A 1 209 ? -18.639 -0.710 10.541 1.00 97.00 209 SER A C 1
ATOM 1623 O O . SER A 1 209 ? -19.687 -1.209 10.132 1.00 97.00 209 SER A O 1
ATOM 1625 N N . GLY A 1 210 ? -18.103 -1.033 11.714 1.00 95.81 210 GLY A N 1
ATOM 1626 C CA . GLY A 1 210 ? -18.611 -2.062 12.605 1.00 95.81 210 GLY A CA 1
ATOM 1627 C C . GLY A 1 210 ? -19.682 -1.576 13.575 1.00 95.81 210 GLY A C 1
ATOM 1628 O O . GLY A 1 210 ? -20.183 -0.451 13.517 1.00 95.81 210 GLY A O 1
ATOM 1629 N N . GLY A 1 211 ? -20.034 -2.465 14.498 1.00 95.44 211 GLY A N 1
ATOM 1630 C CA . GLY A 1 211 ? -21.027 -2.224 15.538 1.00 95.44 211 GLY A CA 1
ATOM 1631 C C . GLY A 1 211 ? -20.633 -2.796 16.904 1.00 95.44 211 GLY A C 1
ATOM 1632 O O . GLY A 1 211 ? -19.463 -3.063 17.170 1.00 95.44 211 GLY A O 1
ATOM 1633 N N . PRO A 1 212 ? -21.609 -3.026 17.801 1.00 94.94 212 PRO A N 1
ATOM 1634 C CA . PRO A 1 212 ? -21.334 -3.497 19.162 1.00 94.94 212 PRO A CA 1
ATOM 1635 C C . PRO A 1 212 ? -20.627 -4.860 19.249 1.00 94.94 212 PRO A C 1
ATOM 1637 O O . PRO A 1 212 ? -19.953 -5.142 20.235 1.00 94.94 212 PRO A O 1
ATOM 1640 N N . GLU A 1 213 ? -20.798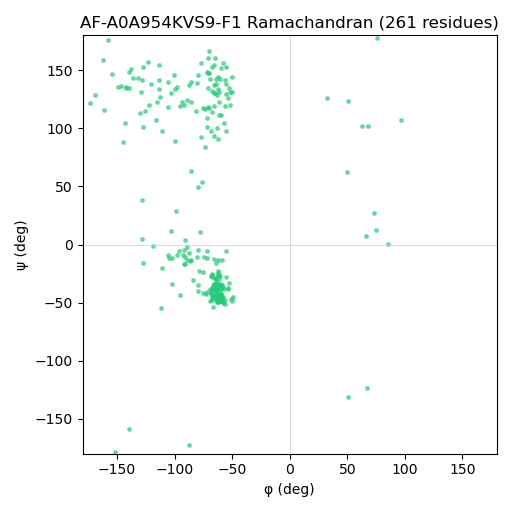 -5.732 18.253 1.00 95.88 213 GLU A N 1
ATOM 1641 C CA . GLU A 1 213 ? -20.064 -7.003 18.174 1.00 95.88 213 GLU A CA 1
ATOM 1642 C C . GLU A 1 213 ? -18.575 -6.772 17.906 1.00 95.88 213 GLU A C 1
ATOM 1644 O O . GLU A 1 213 ? -17.730 -7.371 18.566 1.00 95.88 213 GLU A O 1
ATOM 1649 N N . ASP A 1 214 ? -18.266 -5.849 17.000 1.00 97.44 214 ASP A N 1
ATOM 1650 C CA . ASP A 1 214 ? -16.902 -5.469 16.648 1.00 97.44 214 ASP A CA 1
ATOM 1651 C C . ASP A 1 214 ? -16.182 -4.771 17.796 1.00 97.44 214 ASP A C 1
ATOM 1653 O O . ASP A 1 214 ? -14.995 -4.994 18.011 1.00 97.44 214 ASP A O 1
ATOM 1657 N N . ALA A 1 215 ? -16.916 -3.986 18.587 1.00 96.00 215 ALA A N 1
ATOM 1658 C CA . ALA A 1 215 ? -16.378 -3.378 19.794 1.00 96.00 215 ALA A CA 1
ATOM 1659 C C . ALA A 1 215 ? -15.910 -4.447 20.791 1.00 96.00 215 ALA A C 1
ATOM 1661 O O . ALA A 1 215 ? -14.785 -4.378 21.275 1.00 96.00 215 ALA A O 1
ATOM 1662 N N . ARG A 1 216 ? -16.736 -5.476 21.042 1.00 95.56 216 ARG A N 1
ATOM 1663 C CA . ARG A 1 216 ? -16.366 -6.608 21.912 1.00 95.56 216 ARG A CA 1
ATOM 1664 C C . ARG A 1 216 ? -15.193 -7.409 21.352 1.00 95.56 216 ARG A C 1
ATOM 1666 O O . ARG A 1 216 ? -14.347 -7.867 22.112 1.00 95.56 216 ARG A O 1
ATOM 1673 N N . PHE A 1 217 ? -15.149 -7.587 20.033 1.00 96.00 217 PHE A N 1
ATOM 1674 C CA . PHE A 1 217 ? -14.045 -8.264 19.360 1.00 96.00 217 PHE A CA 1
ATOM 1675 C C . PHE A 1 217 ? -12.721 -7.506 19.537 1.00 96.00 217 PHE A C 1
ATOM 1677 O O . PHE A 1 217 ? -11.729 -8.102 19.951 1.00 96.00 217 PHE A O 1
ATOM 1684 N N . LEU A 1 218 ? -12.713 -6.192 19.282 1.00 95.25 218 LEU A N 1
ATOM 1685 C CA . LEU A 1 218 ? -11.530 -5.350 19.471 1.00 95.25 218 LEU A CA 1
ATOM 1686 C C . LEU A 1 218 ? -11.110 -5.291 20.941 1.00 95.25 218 LEU A C 1
ATOM 1688 O O . LEU A 1 218 ? -9.925 -5.410 21.226 1.00 95.25 218 LEU A O 1
ATOM 1692 N N . GLU A 1 219 ? -12.061 -5.174 21.872 1.00 94.31 219 GLU A N 1
ATOM 1693 C CA . GLU A 1 219 ? -11.782 -5.201 23.311 1.00 94.31 219 GLU A CA 1
ATOM 1694 C C . GLU A 1 219 ? -11.039 -6.474 23.710 1.00 94.31 219 GLU A C 1
ATOM 1696 O O . GLU A 1 219 ? -9.975 -6.382 24.315 1.00 94.31 219 GLU A O 1
ATOM 1701 N N . ALA A 1 220 ? -11.547 -7.648 23.316 1.00 92.88 220 ALA A N 1
ATOM 1702 C CA . ALA A 1 220 ? -10.938 -8.936 23.643 1.00 92.88 220 ALA A CA 1
ATOM 1703 C C . ALA A 1 220 ? -9.489 -9.047 23.145 1.00 92.88 220 ALA A C 1
ATOM 1705 O O . ALA A 1 220 ? -8.645 -9.620 23.831 1.00 92.88 220 ALA A O 1
ATOM 1706 N N . ILE A 1 221 ? -9.200 -8.472 21.975 1.00 90.38 221 ILE A N 1
ATOM 1707 C CA . ILE A 1 221 ? -7.841 -8.380 21.441 1.00 90.38 221 ILE A CA 1
ATOM 1708 C C . ILE A 1 221 ? -7.012 -7.404 22.282 1.00 90.38 221 ILE A C 1
ATOM 1710 O O . ILE A 1 221 ? -5.892 -7.732 22.663 1.00 90.38 221 ILE A O 1
ATOM 1714 N N . ILE A 1 222 ? -7.521 -6.207 22.574 1.00 89.81 222 ILE A N 1
ATOM 1715 C CA . ILE A 1 222 ? -6.771 -5.144 23.258 1.00 89.81 222 ILE A CA 1
ATOM 1716 C C . ILE A 1 222 ? -6.417 -5.532 24.694 1.00 89.81 222 ILE A C 1
ATOM 1718 O O . ILE A 1 222 ? -5.270 -5.363 25.084 1.00 89.81 222 ILE A O 1
ATOM 1722 N N . VAL A 1 223 ? -7.352 -6.091 25.466 1.00 88.81 223 VAL A N 1
ATOM 1723 C CA . VAL A 1 223 ? -7.124 -6.380 26.894 1.00 88.81 223 VAL A CA 1
ATOM 1724 C C . VAL A 1 223 ? -6.318 -7.654 27.153 1.00 88.81 223 VAL A C 1
ATOM 1726 O O . VAL A 1 223 ? -6.033 -7.966 28.308 1.00 88.81 223 VAL A O 1
ATOM 1729 N N . GLN A 1 224 ? -5.984 -8.417 26.109 1.00 87.00 224 GLN A N 1
ATOM 1730 C CA . GLN A 1 224 ? -5.179 -9.625 26.243 1.00 87.00 224 GLN A CA 1
ATOM 1731 C C . GLN A 1 224 ? -3.759 -9.261 26.716 1.00 87.00 224 GLN A C 1
ATOM 1733 O O . GLN A 1 224 ? -3.060 -8.553 25.987 1.00 87.00 224 GLN A O 1
ATOM 1738 N N . PRO A 1 225 ? -3.310 -9.755 27.888 1.00 82.31 225 PRO A N 1
ATOM 1739 C CA . PRO A 1 225 ? -1.949 -9.521 28.357 1.00 82.31 225 PRO A CA 1
ATOM 1740 C C . PRO A 1 225 ? -0.929 -10.169 27.422 1.00 82.31 225 PRO A C 1
ATOM 1742 O O . PRO A 1 225 ? -1.119 -11.307 26.982 1.00 82.31 225 PRO A O 1
ATOM 1745 N N . THR A 1 226 ? 0.155 -9.460 27.139 1.00 80.44 226 THR A N 1
ATOM 1746 C CA . THR A 1 226 ? 1.284 -9.947 26.352 1.00 80.44 226 THR A CA 1
ATOM 1747 C C . THR A 1 226 ? 2.561 -9.201 26.730 1.00 80.44 226 THR A C 1
ATOM 1749 O O . THR A 1 226 ? 2.542 -8.019 27.048 1.00 80.44 226 THR A O 1
ATOM 1752 N N . GLN A 1 227 ? 3.694 -9.897 26.677 1.00 74.81 227 GLN A N 1
ATOM 1753 C CA . GLN A 1 227 ? 5.013 -9.275 26.835 1.00 74.81 227 GLN A CA 1
ATOM 1754 C C . GLN A 1 227 ? 5.615 -8.852 25.485 1.00 74.81 227 GLN A C 1
ATOM 1756 O O . GLN A 1 227 ? 6.686 -8.252 25.441 1.00 74.81 227 GLN A O 1
ATOM 1761 N N . GLU A 1 228 ? 4.937 -9.177 24.381 1.00 77.56 228 GLU A N 1
ATOM 1762 C CA . GLU A 1 228 ? 5.349 -8.813 23.029 1.00 77.56 228 GLU A CA 1
ATOM 1763 C C . GLU A 1 228 ? 4.804 -7.441 22.640 1.00 77.56 228 GLU A C 1
ATOM 1765 O O . GLU A 1 228 ? 3.627 -7.140 22.850 1.00 77.56 228 GLU A O 1
ATOM 1770 N N . PHE A 1 229 ? 5.649 -6.638 21.996 1.00 76.06 229 PHE A N 1
ATOM 1771 C CA . PHE A 1 229 ? 5.242 -5.347 21.461 1.00 76.06 229 PHE A CA 1
ATOM 1772 C C . PHE A 1 229 ? 4.174 -5.508 20.373 1.00 76.06 229 PHE A C 1
ATOM 1774 O O . PHE A 1 229 ? 4.347 -6.248 19.401 1.00 76.06 229 PHE A O 1
ATOM 1781 N N . ARG A 1 230 ? 3.069 -4.771 20.510 1.00 80.06 230 ARG A N 1
ATOM 1782 C CA . ARG A 1 230 ? 1.908 -4.902 19.625 1.00 80.06 230 ARG A CA 1
ATOM 1783 C C . ARG A 1 230 ? 1.886 -3.817 18.555 1.00 80.06 230 ARG A C 1
ATOM 1785 O O . ARG A 1 230 ? 1.258 -2.770 18.716 1.00 80.06 230 ARG A O 1
ATOM 1792 N N . LEU A 1 231 ? 2.519 -4.091 17.417 1.00 79.56 231 LEU A N 1
ATOM 1793 C CA . LEU A 1 231 ? 2.448 -3.213 16.246 1.00 79.56 231 LEU A CA 1
ATOM 1794 C C . LEU A 1 231 ? 0.988 -2.956 15.821 1.00 79.56 231 LEU A C 1
ATOM 1796 O O . LEU A 1 231 ? 0.191 -3.884 15.671 1.00 79.56 231 LEU A O 1
ATOM 1800 N N . GLY A 1 232 ? 0.636 -1.679 15.644 1.00 81.38 232 GLY A N 1
ATOM 1801 C CA . GLY A 1 232 ? -0.696 -1.247 15.206 1.00 81.38 232 GLY A CA 1
ATOM 1802 C C . GLY A 1 232 ? -1.803 -1.330 16.267 1.00 81.38 232 GLY A C 1
ATOM 1803 O O . GLY A 1 232 ? -2.984 -1.241 15.926 1.00 81.38 232 GLY A O 1
ATOM 1804 N N . ILE A 1 233 ? -1.476 -1.529 17.550 1.00 87.25 233 ILE A N 1
ATOM 1805 C CA . ILE A 1 233 ? -2.489 -1.588 18.619 1.00 87.25 233 ILE A CA 1
ATOM 1806 C C . ILE A 1 233 ? -3.253 -0.271 18.803 1.00 87.25 233 ILE A C 1
ATOM 1808 O O . ILE A 1 233 ? -4.432 -0.273 19.151 1.00 87.25 233 ILE A O 1
ATOM 1812 N N . ASP A 1 234 ? -2.617 0.852 18.496 1.00 87.12 234 ASP A N 1
ATOM 1813 C CA . ASP A 1 234 ? -3.191 2.193 18.489 1.00 87.12 234 ASP A CA 1
ATOM 1814 C C . ASP A 1 234 ? -4.384 2.323 17.532 1.00 87.12 234 ASP A C 1
ATOM 1816 O O . ASP A 1 234 ? -5.437 2.827 17.927 1.00 87.12 234 ASP A O 1
ATOM 1820 N N . GLY A 1 235 ? -4.275 1.791 16.312 1.00 90.69 235 GLY A N 1
ATOM 1821 C CA . GLY A 1 235 ? -5.379 1.771 15.349 1.00 90.69 235 GLY A CA 1
ATOM 1822 C C . GLY A 1 235 ? -6.564 0.914 15.812 1.00 90.69 235 GLY A C 1
ATOM 1823 O O . GLY A 1 235 ? -7.725 1.294 15.635 1.00 90.69 235 GLY A O 1
ATOM 1824 N N . MET A 1 236 ? -6.290 -0.205 16.491 1.00 92.12 236 MET A N 1
ATOM 1825 C CA . MET A 1 236 ? -7.324 -1.045 17.111 1.00 92.12 236 MET A CA 1
ATOM 1826 C C . MET A 1 236 ? -8.008 -0.341 18.288 1.00 92.12 236 MET A C 1
ATOM 1828 O O . MET A 1 236 ? -9.238 -0.353 18.371 1.00 92.12 236 MET A O 1
ATOM 1832 N N . MET A 1 237 ? -7.246 0.327 19.159 1.00 92.94 237 MET A N 1
ATOM 1833 C CA . MET A 1 237 ? -7.792 1.133 20.256 1.00 92.94 237 MET A CA 1
ATOM 1834 C C . MET A 1 237 ? -8.637 2.298 19.739 1.00 92.94 237 MET A C 1
ATOM 1836 O O . MET A 1 237 ? -9.728 2.535 20.255 1.00 92.94 237 MET A O 1
ATOM 1840 N N . ALA A 1 238 ? -8.186 2.989 18.690 1.00 93.19 238 ALA A N 1
ATOM 1841 C CA . ALA A 1 238 ? -8.960 4.042 18.043 1.00 93.19 238 ALA A CA 1
ATOM 1842 C C . ALA A 1 238 ? -10.297 3.499 17.520 1.00 93.19 238 ALA A C 1
ATOM 1844 O O . ALA A 1 238 ? -11.351 4.056 17.830 1.00 93.19 238 ALA A O 1
ATOM 1845 N N . GLY A 1 239 ? -10.272 2.370 16.803 1.00 95.62 239 GLY A N 1
ATOM 1846 C CA . GLY A 1 239 ? -11.487 1.724 16.314 1.00 95.62 239 GLY A CA 1
ATOM 1847 C C . GLY A 1 239 ? -12.446 1.318 17.439 1.00 95.62 239 GLY A C 1
ATOM 1848 O O . GLY A 1 239 ? -13.647 1.578 17.364 1.00 95.62 239 GLY A O 1
ATOM 1849 N N . TYR A 1 240 ? -11.914 0.770 18.532 1.00 96.44 240 TYR A N 1
ATOM 1850 C CA . TYR A 1 240 ? -12.688 0.427 19.724 1.00 96.44 240 TYR A CA 1
ATOM 1851 C C . TYR A 1 240 ? -13.349 1.659 20.365 1.00 96.44 240 TYR A C 1
ATOM 1853 O O . TYR A 1 240 ? -14.551 1.657 20.648 1.00 96.44 240 TYR A O 1
ATOM 1861 N N . LEU A 1 241 ? -12.594 2.747 20.540 1.00 95.06 241 LEU A N 1
ATOM 1862 C CA . LEU A 1 241 ? -13.100 4.006 21.088 1.00 95.06 241 LEU A CA 1
ATOM 1863 C C . LEU A 1 241 ? -14.164 4.648 20.195 1.00 95.06 241 LEU A C 1
ATOM 1865 O O . LEU A 1 241 ? -15.106 5.254 20.706 1.00 95.06 241 LEU A O 1
ATOM 1869 N N . MET A 1 242 ? -14.066 4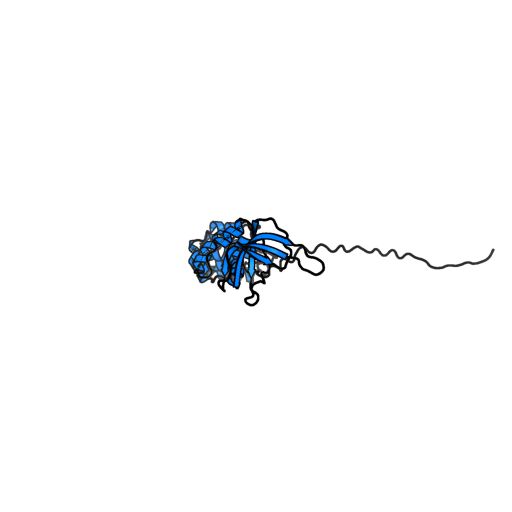.502 18.875 1.00 93.81 242 MET A N 1
ATOM 1870 C CA . MET A 1 242 ? -15.099 4.986 17.956 1.00 93.81 242 MET A CA 1
ATOM 1871 C C . MET A 1 242 ? -16.437 4.268 18.162 1.00 93.81 242 MET A C 1
ATOM 1873 O O . MET A 1 242 ? -17.489 4.913 18.113 1.00 93.81 242 MET A O 1
ATOM 1877 N N . LEU A 1 243 ? -16.397 2.963 18.444 1.00 95.12 243 LEU A N 1
ATOM 1878 C CA . LEU A 1 243 ? -17.591 2.145 18.655 1.00 95.12 243 LEU A CA 1
ATOM 1879 C C . LEU A 1 243 ? -18.186 2.320 20.065 1.00 95.12 243 LEU A C 1
ATOM 1881 O O . LEU A 1 243 ? -19.405 2.423 20.195 1.00 95.12 243 LEU A O 1
ATOM 1885 N N . ASN A 1 244 ? -17.349 2.413 21.108 1.00 91.56 244 ASN A N 1
ATOM 1886 C CA . ASN A 1 244 ? -17.786 2.425 22.518 1.00 91.56 244 ASN A CA 1
ATOM 1887 C C . ASN A 1 244 ? -17.713 3.793 23.224 1.00 91.56 244 ASN A C 1
ATOM 1889 O O . ASN A 1 244 ? -18.238 3.955 24.332 1.00 91.56 244 ASN A O 1
ATOM 1893 N N . ARG A 1 245 ? -17.102 4.807 22.601 1.00 88.50 245 ARG A N 1
ATOM 1894 C CA . ARG A 1 245 ? -16.988 6.185 23.114 1.00 88.50 245 ARG A CA 1
ATOM 1895 C C . ARG A 1 245 ? -16.457 6.226 24.558 1.00 88.50 245 ARG A C 1
ATOM 1897 O O . ARG A 1 245 ? -15.454 5.593 24.870 1.00 88.50 245 ARG A O 1
ATOM 1904 N N . ALA A 1 246 ? -17.125 6.971 25.444 1.00 85.06 246 ALA A N 1
ATOM 1905 C CA . ALA A 1 246 ? -16.697 7.192 26.826 1.00 85.06 246 ALA A CA 1
ATOM 1906 C C . ALA A 1 246 ? -16.550 5.892 27.637 1.00 85.06 246 ALA A C 1
ATOM 1908 O O . ALA A 1 246 ? -15.638 5.792 28.449 1.00 85.06 246 ALA A O 1
ATOM 1909 N N . GLN A 1 247 ? -17.402 4.888 27.393 1.00 86.88 247 GLN A N 1
ATOM 1910 C CA . GLN A 1 247 ? -17.289 3.587 28.065 1.00 86.88 247 GLN A CA 1
ATOM 1911 C C . GLN A 1 247 ? -16.012 2.857 27.641 1.00 86.88 247 GLN A C 1
ATOM 1913 O O . GLN A 1 247 ? -15.352 2.238 28.471 1.00 86.88 247 GLN A O 1
ATOM 1918 N N . GLY A 1 248 ? -15.634 2.988 26.365 1.00 86.56 248 GLY A N 1
ATOM 1919 C CA . GLY A 1 248 ? -14.388 2.433 25.849 1.00 86.56 248 GLY A CA 1
ATOM 1920 C C . GLY A 1 248 ? -13.164 3.014 26.554 1.00 86.56 248 GLY A C 1
ATOM 1921 O O . GLY A 1 248 ? -12.273 2.261 26.930 1.00 86.56 248 GLY A O 1
ATOM 1922 N N . MET A 1 249 ? -13.157 4.326 26.819 1.00 88.88 249 MET A N 1
ATOM 1923 C CA . MET A 1 249 ? -12.044 4.979 27.518 1.00 88.88 249 MET A CA 1
ATOM 1924 C C . MET A 1 249 ? -11.832 4.404 28.921 1.00 88.88 249 MET A C 1
ATOM 1926 O O . MET A 1 249 ? -10.714 4.063 29.275 1.00 88.88 249 MET A O 1
ATOM 1930 N N . THR A 1 250 ? -12.906 4.197 29.688 1.00 89.00 250 THR A N 1
ATOM 1931 C CA . THR A 1 250 ? -12.804 3.599 31.029 1.00 89.00 250 THR A CA 1
ATOM 1932 C C . THR A 1 250 ? -12.191 2.197 31.004 1.00 89.00 250 THR A C 1
ATOM 1934 O O . THR A 1 250 ? -11.436 1.845 31.908 1.00 89.00 250 THR A O 1
ATOM 1937 N N . VAL A 1 251 ? -12.501 1.393 29.981 1.00 86.75 251 VAL A N 1
ATOM 1938 C CA . VAL A 1 251 ? -11.906 0.058 29.817 1.00 86.75 251 VAL A CA 1
ATOM 1939 C C . VAL A 1 251 ? -10.418 0.159 29.493 1.00 86.75 251 VAL A C 1
ATOM 1941 O O . VAL A 1 251 ? -9.628 -0.546 30.115 1.00 86.75 251 VAL A O 1
ATOM 1944 N N . LEU A 1 252 ? -10.035 1.038 28.561 1.00 86.81 252 LEU A N 1
ATOM 1945 C CA . LEU A 1 252 ? -8.632 1.217 28.180 1.00 86.81 252 LEU A CA 1
ATOM 1946 C C . LEU A 1 252 ? -7.791 1.776 29.327 1.00 86.81 252 LEU A C 1
ATOM 1948 O O . LEU A 1 252 ? -6.724 1.235 29.592 1.00 86.81 252 LEU A O 1
ATOM 1952 N N . ASP A 1 253 ? -8.288 2.786 30.044 1.00 85.94 253 ASP A N 1
ATOM 1953 C CA . ASP A 1 253 ? -7.612 3.347 31.217 1.00 85.94 253 ASP A CA 1
ATOM 1954 C C . ASP A 1 253 ? -7.350 2.257 32.251 1.00 85.94 253 ASP A C 1
ATOM 1956 O O . ASP A 1 253 ? -6.229 2.106 32.726 1.00 85.94 253 ASP A O 1
ATOM 1960 N N . LYS A 1 254 ? -8.368 1.446 32.560 1.00 83.31 254 LYS A N 1
ATOM 1961 C CA . LYS A 1 254 ? -8.227 0.345 33.510 1.00 83.31 254 LYS A CA 1
ATOM 1962 C C . LYS A 1 254 ? -7.223 -0.697 33.019 1.00 83.31 254 LYS A C 1
ATOM 1964 O O . LYS A 1 254 ? -6.374 -1.128 33.785 1.00 83.31 254 LYS A O 1
ATOM 1969 N N . ALA A 1 255 ? -7.311 -1.102 31.755 1.00 80.62 255 ALA A N 1
ATOM 1970 C CA . ALA A 1 255 ? -6.411 -2.098 31.190 1.00 80.62 255 ALA A CA 1
ATOM 1971 C C . ALA A 1 255 ? -4.950 -1.612 31.213 1.00 80.62 255 ALA A C 1
ATOM 1973 O O . ALA A 1 255 ? -4.083 -2.316 31.716 1.00 80.62 255 ALA A O 1
ATOM 1974 N N . ILE A 1 256 ? -4.684 -0.396 30.735 1.00 74.81 256 ILE A N 1
ATOM 1975 C CA . ILE A 1 256 ? -3.326 0.143 30.586 1.00 74.81 256 ILE A CA 1
ATOM 1976 C C . ILE A 1 256 ? -2.724 0.561 31.936 1.00 74.81 256 ILE A C 1
ATOM 1978 O O . ILE A 1 256 ? -1.543 0.323 32.182 1.00 74.81 256 ILE A O 1
ATOM 1982 N N . LEU A 1 257 ? -3.504 1.197 32.819 1.00 70.19 257 LEU A N 1
ATOM 1983 C CA . LEU A 1 257 ? -2.995 1.702 34.100 1.00 70.19 257 LEU A CA 1
ATOM 1984 C C . LEU A 1 257 ? -2.864 0.602 35.156 1.00 70.19 257 LEU A C 1
ATOM 1986 O O . LEU A 1 257 ? -1.920 0.645 35.946 1.00 70.19 257 LEU A O 1
ATOM 1990 N N . ASP A 1 258 ? -3.771 -0.381 35.168 1.00 69.00 258 ASP A N 1
ATOM 1991 C CA . ASP A 1 258 ? -3.720 -1.468 36.151 1.00 69.00 258 ASP A CA 1
ATOM 1992 C C . ASP A 1 258 ? -2.800 -2.618 35.701 1.00 69.00 258 ASP A C 1
ATOM 1994 O O . ASP A 1 258 ? -2.464 -3.473 36.523 1.00 69.00 258 ASP A O 1
ATOM 1998 N N . ASN A 1 259 ? -2.383 -2.664 34.426 1.00 61.81 259 ASN A N 1
ATOM 1999 C CA . ASN A 1 259 ? -1.584 -3.765 33.890 1.00 61.81 259 ASN A CA 1
ATOM 2000 C C . ASN A 1 259 ? -0.528 -3.298 32.864 1.00 61.81 259 ASN A C 1
ATOM 2002 O O . ASN A 1 259 ? -0.837 -3.017 31.708 1.00 61.81 259 ASN A O 1
ATOM 2006 N N . GLN A 1 260 ? 0.746 -3.266 33.278 1.00 59.41 260 GLN A N 1
ATOM 2007 C CA . GLN A 1 260 ? 1.875 -2.827 32.435 1.00 59.41 260 GLN A CA 1
ATOM 2008 C C . GLN A 1 260 ? 2.258 -3.820 31.319 1.00 59.41 260 GLN A C 1
ATOM 2010 O O . GLN A 1 260 ? 3.100 -3.493 30.493 1.00 59.41 260 GLN A O 1
ATOM 2015 N N . GLU A 1 261 ? 1.645 -5.007 31.273 1.00 59.28 261 GLU A N 1
ATOM 2016 C CA . GLU A 1 261 ? 1.878 -6.046 30.253 1.00 59.28 261 GLU A CA 1
ATOM 2017 C C . GLU A 1 261 ? 0.807 -6.036 29.138 1.00 59.28 261 GLU A C 1
ATOM 2019 O O . GLU A 1 261 ? 0.434 -7.086 28.624 1.00 59.28 261 GLU A O 1
ATOM 2024 N N . ILE A 1 262 ? 0.195 -4.889 28.824 1.00 57.62 262 ILE A N 1
ATOM 2025 C CA . ILE A 1 262 ? -0.871 -4.794 27.799 1.00 57.62 262 ILE A CA 1
ATOM 2026 C C . ILE A 1 262 ? -0.429 -4.019 26.543 1.00 57.62 262 ILE A C 1
ATOM 2028 O O . ILE A 1 262 ? -1.033 -4.192 25.478 1.00 57.62 262 ILE A O 1
ATOM 2032 N N . VAL A 1 263 ? 0.625 -3.200 26.646 1.00 51.75 263 VAL A N 1
ATOM 2033 C CA . VAL A 1 263 ? 1.095 -2.278 25.592 1.00 51.75 263 VAL A CA 1
ATOM 2034 C C . VAL A 1 263 ? 2.494 -2.644 25.120 1.00 51.75 263 VAL A C 1
ATOM 2036 O O . VAL A 1 263 ? 3.378 -2.763 25.994 1.00 51.75 263 VAL A O 1
#

Nearest PDB structures (foldseek):
  2qki-assembly1_C  TM=6.623E-01  e=4.196E-03  Homo sapiens
  3t4a-assembly2_F  TM=5.257E-01  e=1.086E-02  Homo sapiens
  2win-assembly2_F  TM=5.473E-01  e=4.647E-02  Homo sapiens
  7noz-assembly1_B  TM=6.015E-01  e=1.075E-01  Homo sapiens
  3g6j-assembly1_B  TM=5.517E-01  e=2.488E-01  Homo sapiens

Radius of gyration: 28.31 Å; Cα contacts (8 Å, |Δi|>4): 380; chains: 1; bounding box: 100×60×68 Å

Foldseek 3Di:
DDDDDDDDDDDDDPDPPDDPDPDDPDDDPVVPPVDQAPQRLLVLFQWKFKWWWADWAPDDDPFQTKTKTFGQGTSHHNPPPDDHRDIAMERHGDDDDGGFIWMWTH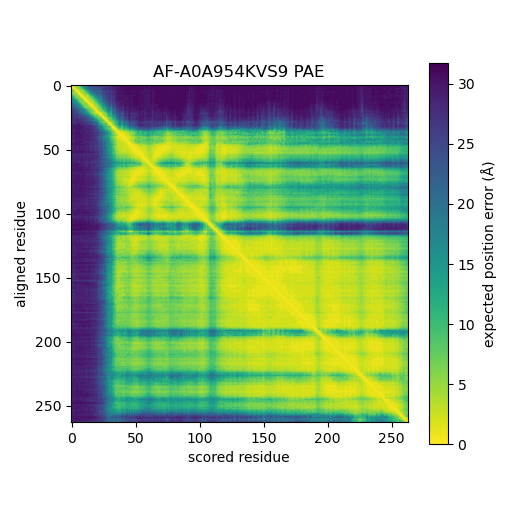NDPPDPRHTDDTHGDDPVRVVLSVPQDHPVDDLLVNLVSLVVQCPPPPVSSNSNSLVSLVPDDLVSLLVCLCVDDLVVLLVLLPDPPHDQQCNLVSLQSCLSHHEPVSLVSLLVLQLDFAQDDRHNNNSNLNSNCSHQPPVSVVSNCCSVVVDVRRD

Sequence (263 aa):
MDWFTKLPFALVCGVLLASLVPESADGCEFCLVPTLTFTEQVKQSKAAVIAEWKSATPPVGDETGQTEFVVQQILVDADGLLLENESLTVNEFISGTKGAPFLLINDNAKETLAWTHPQKLSPEAREYIARAPSSNVSTTTRLRYFLRFLEHPDQDIAIDAYGEFARASYDDIKAISGEFNPVQLRKWLSDSSADTTRRGLYGLMLGCSGGPEDARFLEAIIVQPTQEFRLGIDGMMAGYLMLNRAQGMTVLDKAILDNQEIV

Mean predicted aligned error: 11.77 Å

pLDDT: mean 81.13, std 17.51, range [35.31, 97.94]

Solvent-accessible surface area (backbone atoms only — not comparable to full-atom values): 15288 Å² total; per-residue (Å²): 136,85,84,87,84,82,85,81,91,78,90,78,88,84,75,84,77,77,79,80,73,81,74,79,81,72,75,69,84,76,72,69,61,84,67,70,28,64,69,50,48,43,67,71,26,42,30,17,32,40,23,24,34,64,52,60,44,77,52,64,89,93,48,61,22,29,21,36,26,31,30,70,41,80,77,34,60,74,82,74,77,81,55,74,70,37,77,47,63,29,80,40,54,55,92,79,50,76,66,42,45,24,43,38,38,21,72,52,91,88,44,101,63,56,54,44,80,75,40,78,46,52,76,64,48,48,52,51,60,75,66,51,72,59,88,90,53,57,66,53,65,43,48,66,61,30,66,80,26,54,81,37,90,54,58,70,49,13,51,28,25,41,48,58,58,74,70,47,53,69,68,45,56,53,74,48,19,91,75,58,54,49,71,60,38,52,51,51,68,68,38,87,85,47,66,53,77,52,40,9,56,42,24,33,51,33,28,57,51,47,47,78,68,50,28,54,54,40,45,60,61,55,68,45,72,40,93,63,81,58,64,36,49,65,28,28,51,51,9,27,32,64,59,45,42,75,63,33,49,58,52,49,51,50,43,54,74,77,32,83,42,46,100